Protein AF-X1E459-F1 (afdb_monomer_lite)

pLDDT: mean 80.97, std 13.07, range [33.59, 96.25]

Organism: NCBI:txid412755

Sequence (282 aa):
PKGSNIKFREREKVIDEITQEKLWNLSEKEYTEYFAAQESIEKLEERITLLKSQFIEPVVEKVRQQVENEFDEKYSEDYLDQTACYRCLVPIPPPDDKLIAACTLKGIPRNRNHCVLKAELNFEKKYGRMPDLDNDEDIYKLMELAQEELELLQERVFKENVSDEQFSTLSEEEIQKWRINIRDTFGPNYVFEDMENILGNKIAAVQTVSSIIASIQSQEALKLIFRAKGRDIGPPMDPPYVNYSGIYGIFEQVPVFKREDCIDCGDIEGEENVSIVVPFNS

Structure (mmCIF, N/CA/C/O backbone):
data_AF-X1E459-F1
#
_entry.id   AF-X1E459-F1
#
loop_
_atom_site.group_PDB
_atom_site.id
_atom_site.type_symbol
_atom_site.label_atom_id
_atom_site.label_alt_id
_atom_site.label_comp_id
_atom_site.label_asym_id
_atom_site.label_entity_id
_atom_site.label_seq_id
_atom_site.pdbx_PDB_ins_code
_atom_site.Cartn_x
_atom_site.Cartn_y
_atom_site.Cartn_z
_atom_site.occupancy
_atom_site.B_iso_or_equiv
_atom_site.auth_seq_id
_atom_site.auth_comp_id
_atom_site.auth_asym_id
_atom_site.auth_atom_id
_atom_site.pdbx_PDB_model_num
ATOM 1 N N . PRO A 1 1 ? -2.012 42.184 46.890 1.00 48.09 1 PRO A N 1
ATOM 2 C CA . PRO A 1 1 ? -1.447 43.132 47.889 1.00 48.09 1 PRO A CA 1
ATOM 3 C C . PRO A 1 1 ? -2.572 43.903 48.596 1.00 48.09 1 PRO A C 1
ATOM 5 O O . PRO A 1 1 ? -3.503 44.330 47.919 1.00 48.09 1 PRO A O 1
ATOM 8 N N . LYS A 1 2 ? -2.538 44.072 49.928 1.00 42.34 2 LYS A N 1
ATOM 9 C CA . LYS A 1 2 ? -3.518 44.941 50.613 1.00 42.34 2 LYS A CA 1
ATOM 10 C C . LYS A 1 2 ? -3.384 46.363 50.046 1.00 42.34 2 LYS A C 1
ATOM 12 O O . LYS A 1 2 ? -2.303 46.933 50.113 1.00 42.34 2 LYS A O 1
ATOM 17 N N . GLY A 1 3 ? -4.454 46.880 49.437 1.00 59.50 3 GLY A N 1
ATOM 18 C CA . GLY A 1 3 ? -4.478 48.187 48.761 1.00 59.50 3 GLY A CA 1
ATOM 19 C C . GLY A 1 3 ? -4.449 48.150 47.225 1.00 59.50 3 GLY A C 1
ATOM 20 O O . GLY A 1 3 ? -4.577 49.195 46.600 1.00 59.50 3 GLY A O 1
ATOM 21 N N . SER A 1 4 ? -4.330 46.980 46.587 1.00 56.94 4 SER A N 1
ATOM 22 C CA . SER A 1 4 ? -4.500 46.867 45.131 1.00 56.94 4 SER A CA 1
ATOM 23 C C . SER A 1 4 ? -5.971 46.591 44.792 1.00 56.94 4 SER A C 1
ATOM 25 O O . SER A 1 4 ? -6.490 45.568 45.232 1.00 56.94 4 SER A O 1
ATOM 27 N N . ASN A 1 5 ? -6.622 47.429 43.977 1.00 59.38 5 ASN A N 1
ATOM 28 C CA . ASN A 1 5 ? -7.992 47.247 43.441 1.00 59.38 5 ASN A CA 1
ATOM 29 C C . ASN A 1 5 ? -8.137 46.044 42.470 1.00 59.38 5 ASN A C 1
ATOM 31 O O . ASN A 1 5 ? -8.938 46.059 41.537 1.00 59.38 5 ASN A O 1
ATOM 35 N N . ILE A 1 6 ? -7.344 44.990 42.659 1.00 61.16 6 ILE A N 1
ATOM 36 C CA . ILE A 1 6 ? -7.334 43.785 41.833 1.00 61.16 6 ILE A CA 1
ATOM 37 C C . ILE A 1 6 ? -8.402 42.837 42.386 1.00 61.16 6 ILE A C 1
ATOM 39 O O . ILE A 1 6 ? -8.267 42.314 43.493 1.00 61.16 6 ILE A O 1
ATOM 43 N N . LYS A 1 7 ? -9.481 42.628 41.622 1.00 62.81 7 LYS A N 1
ATOM 44 C CA . LYS A 1 7 ? -10.518 41.638 41.944 1.00 62.81 7 LYS A CA 1
ATOM 45 C C . LYS A 1 7 ? -9.952 40.231 41.731 1.00 62.81 7 LYS A C 1
ATOM 47 O O . LYS A 1 7 ? -9.428 39.931 40.661 1.00 62.81 7 LYS A O 1
ATOM 52 N N . PHE A 1 8 ? -10.055 39.382 42.750 1.00 68.56 8 PHE A N 1
ATOM 53 C CA . PHE A 1 8 ? -9.635 37.983 42.687 1.00 68.56 8 PHE A CA 1
ATOM 54 C C . PHE A 1 8 ? -10.542 37.229 41.697 1.00 68.56 8 PHE A C 1
ATOM 56 O O . PHE A 1 8 ? -11.733 37.070 41.958 1.00 68.56 8 PHE A O 1
ATOM 63 N N . ARG A 1 9 ? -10.000 36.852 40.527 1.00 67.62 9 ARG A N 1
ATOM 64 C CA . ARG A 1 9 ? -10.770 36.306 39.390 1.00 67.62 9 ARG A CA 1
ATOM 65 C C . ARG A 1 9 ? -11.404 34.937 39.667 1.00 67.62 9 ARG A C 1
ATOM 67 O O . ARG A 1 9 ? -12.435 34.649 39.082 1.00 67.62 9 ARG A O 1
ATOM 74 N N . GLU A 1 10 ? -10.844 34.146 40.581 1.00 74.56 10 GLU A N 1
ATOM 75 C CA . GLU A 1 10 ? -11.306 32.781 40.903 1.00 74.56 10 GLU A CA 1
ATOM 76 C C . GLU A 1 10 ? -11.929 32.686 42.303 1.00 74.56 10 GLU A C 1
ATOM 78 O O . GLU A 1 10 ? -11.789 31.695 43.016 1.00 74.56 10 GLU A O 1
ATOM 83 N N . ARG A 1 11 ? -12.594 33.759 42.743 1.00 81.75 11 ARG A N 1
ATOM 84 C CA . ARG A 1 11 ? -13.123 33.862 44.111 1.00 81.75 11 ARG A CA 1
ATOM 85 C C . ARG A 1 11 ? -14.125 32.767 44.435 1.00 81.75 11 ARG A C 1
ATOM 87 O O . ARG A 1 11 ? -14.094 32.261 45.546 1.00 81.75 11 ARG A O 1
ATOM 94 N N . GLU A 1 12 ? -14.999 32.438 43.494 1.00 80.62 12 GLU A N 1
ATOM 95 C CA . GLU A 1 12 ? -16.022 31.407 43.685 1.00 80.62 12 GLU A CA 1
ATOM 96 C C . GLU A 1 12 ? -15.385 30.032 43.864 1.00 80.62 12 GLU A C 1
ATOM 98 O O . GLU A 1 12 ? -15.634 29.390 44.872 1.00 80.62 12 GLU A O 1
ATOM 103 N N . LYS A 1 13 ? -14.435 29.666 42.999 1.00 80.81 13 LYS A N 1
ATOM 104 C CA . LYS A 1 13 ? -13.711 28.396 43.096 1.00 80.81 13 LYS A CA 1
ATOM 105 C C . LYS A 1 13 ? -13.003 28.214 44.445 1.00 80.81 13 LYS A C 1
ATOM 107 O O . LYS A 1 13 ? -13.141 27.177 45.080 1.00 80.81 13 LYS A O 1
ATOM 112 N N . VAL A 1 14 ? -12.297 29.242 44.918 1.00 83.31 14 VAL A N 1
ATOM 113 C CA . VAL A 1 14 ? -11.622 29.191 46.229 1.00 83.31 14 VAL A CA 1
ATOM 114 C C . VAL A 1 14 ? -12.628 29.173 47.386 1.00 83.31 14 VAL A C 1
ATOM 116 O O . VAL A 1 14 ? -12.372 28.555 48.415 1.00 83.31 14 VAL A O 1
ATOM 119 N N . ILE A 1 15 ? -13.782 29.833 47.245 1.00 84.75 15 ILE A N 1
ATOM 120 C CA . ILE A 1 15 ? -14.863 29.738 48.235 1.00 84.75 15 ILE A CA 1
ATOM 121 C C . ILE A 1 15 ? -15.426 28.321 48.282 1.00 84.75 15 ILE A C 1
ATOM 123 O O . ILE A 1 15 ? -15.636 27.819 49.383 1.00 84.75 15 ILE A O 1
ATOM 127 N N . ASP A 1 16 ? -15.639 27.676 47.140 1.00 85.12 16 ASP A N 1
ATOM 128 C CA . ASP A 1 16 ? -16.138 26.304 47.076 1.00 85.12 16 ASP A CA 1
ATOM 129 C C . ASP A 1 16 ? -15.141 25.333 47.714 1.00 85.12 16 ASP A C 1
ATOM 131 O O . ASP A 1 16 ? -15.534 24.517 48.543 1.00 85.12 16 ASP A O 1
ATOM 135 N N . GLU A 1 17 ? -13.843 25.482 47.430 1.00 84.88 17 GLU A N 1
ATOM 136 C CA . GLU A 1 17 ? -12.771 24.688 48.049 1.00 84.88 17 GLU A CA 1
ATOM 137 C C . GLU A 1 17 ? -12.748 24.844 49.581 1.00 84.88 17 GLU A C 1
ATOM 139 O O . GLU A 1 17 ? -12.763 23.851 50.310 1.00 84.88 17 GLU A O 1
ATOM 144 N N . ILE A 1 18 ? -12.804 26.082 50.087 1.00 86.94 18 ILE A N 1
ATOM 145 C CA . ILE A 1 18 ? -12.862 26.358 51.534 1.00 86.94 18 ILE A CA 1
ATOM 146 C C . ILE A 1 18 ? -14.172 25.838 52.145 1.00 86.94 18 ILE A C 1
ATOM 148 O O . ILE A 1 18 ? -14.203 25.408 53.298 1.00 86.94 18 ILE A O 1
ATOM 152 N N . THR A 1 19 ? -15.276 25.897 51.400 1.00 83.50 19 THR A N 1
ATOM 153 C CA . THR A 1 19 ? -16.582 25.407 51.856 1.00 83.50 19 THR A CA 1
ATOM 154 C C . THR A 1 19 ? -16.551 23.893 51.997 1.00 83.50 19 THR A C 1
ATOM 156 O O . THR A 1 19 ? -16.965 23.389 53.036 1.00 83.50 19 THR A O 1
ATOM 159 N N . GLN A 1 20 ? -15.985 23.177 51.022 1.00 82.94 20 GLN A N 1
ATOM 160 C CA . GLN A 1 20 ? -15.753 21.737 51.114 1.00 82.94 20 GLN A CA 1
ATOM 161 C C . GLN A 1 20 ? -14.897 21.403 52.339 1.00 82.94 20 GLN A C 1
ATOM 163 O O . GLN A 1 20 ? -15.326 20.615 53.176 1.00 82.94 20 GLN A O 1
ATOM 168 N N . GLU A 1 21 ? -13.749 22.060 52.525 1.00 84.69 21 GLU A N 1
ATOM 169 C CA . GLU A 1 21 ? -12.879 21.843 53.693 1.00 84.69 21 GLU A CA 1
ATOM 170 C C . GLU A 1 21 ? -13.612 22.064 55.030 1.00 84.69 21 GLU A C 1
ATOM 172 O O . GLU A 1 21 ? -13.413 21.328 55.998 1.00 84.69 21 GLU A O 1
ATOM 177 N N . LYS A 1 22 ? -14.507 23.055 55.096 1.00 84.38 22 LYS A N 1
ATOM 178 C CA . LYS A 1 22 ? -15.343 23.283 56.280 1.00 84.38 22 LYS A CA 1
ATOM 179 C C . LYS A 1 22 ? -16.410 22.212 56.476 1.00 84.38 22 LYS A C 1
ATOM 181 O O . LYS A 1 22 ? -16.629 21.829 57.620 1.00 84.38 22 LYS A O 1
ATOM 186 N N . LEU A 1 23 ? -17.042 21.729 55.403 1.00 82.94 23 LEU A N 1
ATOM 187 C CA . LEU A 1 23 ? -18.020 20.635 55.457 1.00 82.94 23 LEU A CA 1
ATOM 188 C C . LEU A 1 23 ? -17.390 19.351 56.021 1.00 82.94 23 LEU A C 1
ATOM 190 O O . LEU A 1 23 ? -18.013 18.684 56.840 1.00 82.94 23 LEU A O 1
ATOM 194 N N . TRP A 1 24 ? -16.133 19.058 55.668 1.00 78.31 24 TRP A N 1
ATOM 195 C CA . TRP A 1 24 ? -15.371 17.921 56.210 1.00 78.31 24 TRP A CA 1
ATOM 196 C C . TRP A 1 24 ? -15.100 18.010 57.718 1.00 78.31 24 TRP A C 1
ATOM 198 O O . TRP A 1 24 ? -14.965 16.984 58.378 1.00 78.31 24 TRP A O 1
ATOM 208 N N . ASN A 1 25 ? -15.015 19.224 58.266 1.00 82.12 25 ASN A N 1
ATOM 209 C CA . ASN A 1 25 ? -14.741 19.468 59.684 1.00 82.12 25 ASN A CA 1
ATOM 210 C C . ASN A 1 25 ? -16.015 19.709 60.514 1.00 82.12 25 ASN A C 1
ATOM 212 O O . ASN A 1 25 ? -15.922 20.108 61.678 1.00 82.12 25 ASN A O 1
ATOM 216 N N . LEU A 1 26 ? -17.203 19.516 59.929 1.00 83.50 26 LEU A N 1
ATOM 217 C CA . LEU A 1 26 ? -18.464 19.686 60.643 1.00 83.50 26 LEU A CA 1
ATOM 218 C C . LEU A 1 26 ? -18.621 18.645 61.749 1.00 83.50 26 LEU A C 1
ATOM 220 O O . LEU A 1 26 ? -18.331 17.464 61.572 1.00 83.50 26 LEU A O 1
ATOM 224 N N . SER A 1 27 ? -19.135 19.092 62.893 1.00 78.19 27 SER A N 1
ATOM 225 C CA . SER A 1 27 ? -19.483 18.190 63.980 1.00 78.19 27 SER A CA 1
ATOM 226 C C . SER A 1 27 ? -20.916 17.678 63.820 1.00 78.19 27 SER A C 1
ATOM 228 O O . SER A 1 27 ? -21.858 18.439 63.588 1.00 78.19 27 SER A O 1
ATOM 230 N N . GLU A 1 28 ? -21.094 16.374 64.009 1.00 72.44 28 GLU A N 1
ATOM 231 C CA . GLU A 1 28 ? -22.392 15.693 63.907 1.00 72.44 28 GLU A CA 1
ATOM 232 C C . GLU A 1 28 ? -23.423 16.219 64.923 1.00 72.44 28 GLU A C 1
ATOM 234 O O . GLU A 1 28 ? -24.630 16.183 64.695 1.00 72.44 28 GLU A O 1
ATOM 239 N N . LYS A 1 29 ? -22.940 16.783 66.039 1.00 74.56 29 LYS A N 1
ATOM 240 C CA . LYS A 1 29 ? -23.768 17.371 67.101 1.00 74.56 29 LYS A CA 1
ATOM 241 C C . LYS A 1 29 ? -24.362 18.730 66.735 1.00 74.56 29 LYS A C 1
ATOM 243 O O . LYS A 1 29 ? -25.395 19.089 67.290 1.00 74.56 29 LYS A O 1
ATOM 248 N N . GLU A 1 30 ? -23.708 19.492 65.861 1.00 78.00 30 GLU A N 1
ATOM 249 C CA . GLU A 1 30 ? -24.144 20.844 65.484 1.00 78.00 30 GLU A CA 1
ATOM 250 C C . GLU A 1 30 ? -25.051 20.844 64.247 1.00 78.00 30 GLU A C 1
ATOM 252 O O . GLU A 1 30 ? -25.909 21.715 64.132 1.00 78.00 30 GLU A O 1
ATOM 257 N N . TYR A 1 31 ? -24.903 19.861 63.353 1.00 83.94 31 TYR A N 1
ATOM 258 C CA . TYR A 1 31 ? -25.633 19.788 62.080 1.00 83.94 31 TYR A CA 1
ATOM 259 C C . TYR A 1 31 ? -26.334 18.437 61.893 1.00 83.94 31 TYR A C 1
ATOM 261 O O . TYR A 1 31 ? -26.151 17.747 60.892 1.00 83.94 31 TYR A O 1
ATOM 269 N N . THR A 1 32 ? -27.162 18.058 62.863 1.00 83.12 32 THR A N 1
ATOM 270 C CA . THR A 1 32 ? -27.854 16.758 62.900 1.00 83.12 32 THR A CA 1
ATOM 271 C C . THR A 1 32 ? -28.713 16.483 61.662 1.00 83.12 32 THR A C 1
ATOM 273 O O . THR A 1 32 ? -28.689 15.374 61.138 1.00 83.12 32 THR A O 1
ATOM 276 N N . GLU A 1 33 ? -29.441 17.481 61.151 1.00 86.75 33 GLU A N 1
ATOM 277 C CA . GLU A 1 33 ? -30.287 17.334 59.954 1.00 86.75 33 GLU A CA 1
ATOM 278 C C . GLU A 1 33 ? -29.470 17.058 58.682 1.00 86.75 33 GLU A C 1
ATOM 280 O O . GLU A 1 33 ? -29.904 16.287 57.827 1.00 86.75 33 GLU A O 1
ATOM 285 N N . TYR A 1 34 ? -28.274 17.645 58.570 1.00 86.25 34 TYR A N 1
ATOM 286 C CA . TYR A 1 34 ? -27.377 17.440 57.431 1.00 86.25 34 TYR A CA 1
ATOM 287 C C . TYR A 1 34 ? -26.857 16.000 57.388 1.00 86.25 34 TYR A C 1
ATOM 289 O O . TYR A 1 34 ? -26.978 15.333 56.361 1.00 86.25 34 TYR A O 1
ATOM 297 N N . PHE A 1 35 ? -26.342 15.497 58.512 1.00 86.81 35 PHE A N 1
ATOM 298 C CA . PHE A 1 35 ? -25.836 14.125 58.592 1.00 86.81 35 PHE A CA 1
ATOM 299 C C . PHE A 1 35 ? -26.963 13.087 58.484 1.00 86.81 35 PHE A C 1
ATOM 301 O O . PHE A 1 35 ? -26.796 12.086 57.795 1.00 86.81 35 PHE A O 1
ATOM 308 N N . ALA A 1 36 ? -28.150 13.358 59.042 1.00 87.50 36 ALA A N 1
ATOM 309 C CA . ALA A 1 36 ? -29.323 12.501 58.850 1.00 87.50 36 ALA A CA 1
ATOM 310 C C . ALA A 1 36 ? -29.773 12.434 57.376 1.00 87.50 36 ALA A C 1
ATOM 312 O O . ALA A 1 36 ? -30.192 11.376 56.895 1.00 87.50 36 ALA A O 1
ATOM 313 N N . ALA A 1 37 ? -29.675 13.547 56.640 1.00 88.88 37 ALA A N 1
ATOM 314 C CA . ALA A 1 37 ? -29.940 13.571 55.205 1.00 88.88 37 ALA A CA 1
ATOM 315 C C . ALA A 1 37 ? -28.873 12.795 54.413 1.00 88.88 37 ALA A C 1
ATOM 317 O O . ALA A 1 37 ? -29.239 12.030 53.524 1.00 88.88 37 ALA A O 1
ATOM 318 N N . GLN A 1 38 ? -27.586 12.927 54.756 1.00 87.56 38 GLN A N 1
ATOM 319 C CA . GLN A 1 38 ? -26.512 12.136 54.140 1.00 87.56 38 GLN A CA 1
ATOM 320 C C . GLN A 1 38 ? -26.695 10.632 54.374 1.00 87.56 38 GLN A C 1
ATOM 322 O O . GLN A 1 38 ? -26.660 9.870 53.414 1.00 87.56 38 GLN A O 1
ATOM 327 N N . GLU A 1 39 ? -26.985 10.206 55.605 1.00 88.88 39 GLU A N 1
ATOM 328 C CA . GLU A 1 39 ? -27.245 8.794 55.925 1.00 88.88 39 GLU A CA 1
ATOM 329 C C . GLU A 1 39 ? -28.482 8.264 55.173 1.00 88.88 39 GLU A C 1
ATOM 331 O O . GLU A 1 39 ? -28.530 7.119 54.723 1.00 88.88 39 GLU A O 1
ATOM 336 N N . SER A 1 40 ? -29.505 9.108 55.000 1.00 91.06 40 SER A N 1
ATOM 337 C CA . SER A 1 40 ? -30.690 8.759 54.208 1.00 91.06 40 SER A CA 1
ATOM 338 C C . SER A 1 40 ? -30.362 8.602 52.720 1.00 91.06 40 SER A C 1
ATOM 340 O O . SER A 1 40 ? -30.903 7.704 52.074 1.00 91.06 40 SER A O 1
ATOM 342 N N . ILE A 1 41 ? -29.481 9.448 52.176 1.00 92.00 41 ILE A N 1
ATOM 343 C CA . ILE A 1 41 ? -28.986 9.338 50.797 1.00 92.00 41 ILE A CA 1
ATOM 344 C C . ILE A 1 41 ? -28.182 8.049 50.630 1.00 92.00 41 ILE A C 1
ATOM 346 O O . ILE A 1 41 ? -28.469 7.290 49.711 1.00 92.00 41 ILE A O 1
ATOM 350 N N . GLU A 1 42 ? -27.263 7.750 51.545 1.00 91.88 42 GLU A N 1
ATOM 351 C CA . GLU A 1 42 ? -26.444 6.534 51.506 1.00 91.88 42 GLU A CA 1
ATOM 352 C C . GLU A 1 42 ? -27.321 5.270 51.502 1.00 91.88 42 GLU A C 1
ATOM 354 O O . GLU A 1 42 ? -27.188 4.413 50.628 1.00 91.88 42 GLU A O 1
ATOM 359 N N . LYS A 1 43 ? -28.336 5.202 52.376 1.00 93.94 43 LYS A N 1
ATOM 360 C CA . LYS A 1 43 ? -29.321 4.100 52.383 1.00 93.94 43 LYS A CA 1
ATOM 361 C C . LYS A 1 43 ? -30.102 3.984 51.071 1.00 93.94 43 LYS A C 1
ATOM 363 O O . LYS A 1 43 ? -30.445 2.877 50.644 1.00 93.94 43 LYS A O 1
ATOM 368 N N . LEU A 1 44 ? -30.430 5.107 50.429 1.00 94.44 44 LEU A N 1
ATOM 369 C CA . LEU A 1 44 ? -31.091 5.104 49.122 1.00 94.44 44 LEU A CA 1
ATOM 370 C C . LEU A 1 44 ? -30.145 4.621 48.019 1.00 94.44 44 LEU A C 1
ATOM 372 O O . LEU A 1 44 ? -30.574 3.843 47.168 1.00 94.44 44 LEU A O 1
ATOM 376 N N . GLU A 1 45 ? -28.876 5.018 48.038 1.00 93.00 45 GLU A N 1
ATOM 377 C CA . GLU A 1 45 ? -27.853 4.559 47.093 1.00 93.00 45 GLU A CA 1
ATOM 378 C C . GLU A 1 45 ? -27.576 3.057 47.234 1.00 93.00 45 GLU A C 1
ATOM 380 O O . GLU A 1 45 ? -27.544 2.337 46.229 1.00 93.00 45 GLU A O 1
ATOM 385 N N . GLU A 1 46 ? -27.487 2.545 48.464 1.00 93.50 46 GLU A N 1
ATOM 386 C CA . GLU A 1 46 ? -27.420 1.107 48.741 1.00 93.50 46 GLU A CA 1
ATOM 387 C C . GLU A 1 46 ? -28.644 0.383 48.176 1.00 93.50 46 GLU A C 1
ATOM 389 O O . GLU A 1 46 ? -28.526 -0.648 47.504 1.00 93.50 46 GLU A O 1
ATOM 394 N N . ARG A 1 47 ? -29.842 0.945 48.384 1.00 93.88 47 ARG A N 1
ATOM 395 C CA . ARG A 1 47 ? -31.078 0.363 47.859 1.00 93.88 47 ARG A CA 1
ATOM 396 C C . ARG A 1 47 ? -31.113 0.374 46.333 1.00 93.88 47 ARG A C 1
ATOM 398 O O . ARG A 1 47 ? -31.534 -0.620 45.745 1.00 93.88 47 ARG A O 1
ATOM 405 N N . ILE A 1 48 ? -30.670 1.453 45.691 1.00 92.62 48 ILE A N 1
ATOM 406 C CA . ILE A 1 48 ? -30.549 1.552 44.230 1.00 92.62 48 ILE A CA 1
ATOM 407 C C . ILE A 1 48 ? -29.579 0.489 43.714 1.00 92.62 48 ILE A C 1
ATOM 409 O O . ILE A 1 48 ? -29.885 -0.191 42.736 1.00 92.62 48 ILE A O 1
ATOM 413 N N . THR A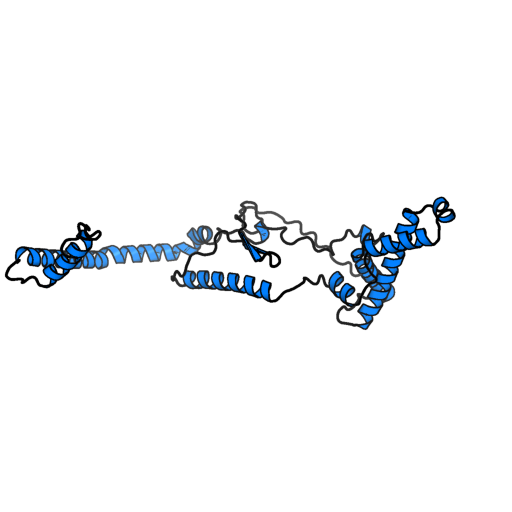 1 49 ? -28.442 0.314 44.382 1.00 92.50 49 THR A N 1
ATOM 414 C CA . THR A 1 49 ? -27.429 -0.684 44.017 1.00 92.50 49 THR A CA 1
ATOM 415 C C . THR A 1 49 ? -27.990 -2.100 44.128 1.00 92.50 49 THR A C 1
ATOM 417 O O . THR A 1 49 ? -27.838 -2.903 43.209 1.00 92.50 49 THR A O 1
ATOM 420 N N . LEU A 1 50 ? -28.732 -2.388 45.199 1.00 94.94 50 LEU A N 1
ATOM 421 C CA . LEU A 1 50 ? -29.399 -3.674 45.387 1.00 94.94 50 LEU A CA 1
ATOM 422 C C . LEU A 1 50 ? -30.490 -3.926 44.334 1.00 94.94 50 LEU A C 1
ATOM 424 O O . LEU A 1 50 ? -30.623 -5.038 43.833 1.00 94.94 50 LEU A O 1
ATOM 428 N N . LEU A 1 51 ? -31.267 -2.903 43.966 1.00 93.12 51 LEU A N 1
ATOM 429 C CA . LEU A 1 51 ? -32.271 -3.021 42.906 1.00 93.12 51 LEU A CA 1
ATOM 430 C C . LEU A 1 51 ? -31.624 -3.260 41.535 1.00 93.12 51 LEU A C 1
ATOM 432 O O . LEU A 1 51 ? -32.126 -4.074 40.758 1.00 93.12 51 LEU A O 1
ATOM 436 N N . LYS A 1 52 ? -30.505 -2.586 41.244 1.00 92.06 52 LYS A N 1
ATOM 437 C CA . LYS A 1 52 ? -29.733 -2.801 40.015 1.00 92.06 52 LYS A CA 1
ATOM 438 C C . LYS A 1 52 ? -29.239 -4.242 39.921 1.00 92.06 52 LYS A C 1
ATOM 440 O O . LYS A 1 52 ? -29.532 -4.893 38.922 1.00 92.06 52 LYS A O 1
ATOM 445 N N . SER A 1 53 ? -28.595 -4.761 40.963 1.00 92.25 53 SER A N 1
ATOM 446 C CA . SER A 1 53 ? -28.043 -6.121 40.945 1.00 92.25 53 SER A CA 1
ATOM 447 C C . SER A 1 53 ? -29.106 -7.221 40.973 1.00 92.25 53 SER A C 1
ATOM 449 O O . SER A 1 53 ? -28.930 -8.266 40.353 1.00 92.25 53 SER A O 1
ATOM 451 N N . GLN A 1 54 ? -30.242 -7.003 41.644 1.00 93.00 54 GLN A N 1
ATOM 452 C CA . GLN A 1 54 ? -31.309 -8.008 41.717 1.00 93.00 54 GLN A CA 1
ATOM 453 C C . GLN A 1 54 ? -32.209 -8.045 40.483 1.00 93.00 54 GLN A C 1
ATOM 455 O O . GLN A 1 54 ? -32.686 -9.120 40.118 1.00 93.00 54 GLN A O 1
ATOM 460 N N . PHE A 1 55 ? -32.489 -6.895 39.868 1.00 92.94 55 PHE A N 1
ATOM 461 C CA . PHE A 1 55 ? -33.532 -6.802 38.842 1.00 92.94 55 PHE A CA 1
ATOM 462 C C . PHE A 1 55 ? -33.024 -6.337 37.482 1.00 92.94 55 PHE A C 1
ATOM 464 O O . PHE A 1 55 ? -33.569 -6.773 36.472 1.00 92.94 55 PHE A O 1
ATOM 471 N N . ILE A 1 56 ? -32.008 -5.472 37.427 1.00 89.94 56 ILE A N 1
ATOM 472 C CA . ILE A 1 56 ? -31.541 -4.883 36.164 1.00 89.94 56 ILE A CA 1
ATOM 473 C C . ILE A 1 56 ? -30.421 -5.728 35.564 1.00 89.94 56 ILE A C 1
ATOM 475 O O . ILE A 1 56 ? -30.568 -6.215 34.448 1.00 89.94 56 ILE A O 1
ATOM 479 N N . GLU A 1 57 ? -29.337 -5.955 36.304 1.00 92.44 57 GLU A N 1
ATOM 480 C CA . GLU A 1 57 ? -28.175 -6.724 35.838 1.00 92.44 57 GLU A CA 1
ATOM 481 C C . GLU A 1 57 ? -28.548 -8.124 35.320 1.00 92.44 57 GLU A C 1
ATOM 483 O O . GLU A 1 57 ? -28.090 -8.476 34.235 1.00 92.44 57 GLU A O 1
ATOM 488 N N . PRO A 1 58 ? -29.449 -8.899 35.963 1.00 94.50 58 PRO A N 1
ATOM 489 C CA . PRO A 1 58 ? -29.832 -10.211 35.443 1.00 94.50 58 PRO A CA 1
ATOM 490 C C . PRO A 1 58 ? -30.618 -10.134 34.132 1.00 94.50 58 PRO A C 1
ATOM 492 O O . PRO A 1 58 ? -30.565 -11.060 33.325 1.00 94.50 58 PRO A O 1
ATOM 495 N N . VAL A 1 59 ? -31.377 -9.056 33.917 1.00 92.75 59 VAL A N 1
ATOM 496 C CA . VAL A 1 59 ? -32.094 -8.830 32.656 1.00 92.75 59 VAL A CA 1
ATOM 497 C C . VAL A 1 59 ? -31.112 -8.409 31.571 1.00 92.75 59 VAL A C 1
ATOM 499 O O . VAL A 1 59 ? -31.166 -8.961 30.477 1.00 92.75 59 VAL A O 1
ATOM 502 N N . VAL A 1 60 ? -30.186 -7.498 31.883 1.00 89.50 60 VAL A N 1
ATOM 503 C CA . VAL A 1 60 ? -29.116 -7.081 30.965 1.00 89.50 60 VAL A CA 1
ATOM 504 C C . VAL A 1 60 ? -28.285 -8.285 30.532 1.00 89.50 60 VAL A C 1
ATOM 506 O O . VAL A 1 60 ? -28.065 -8.459 29.340 1.00 89.50 60 VAL A O 1
ATOM 509 N N . GLU A 1 61 ? -27.897 -9.156 31.463 1.00 92.19 61 GLU A N 1
ATOM 510 C CA . GLU A 1 61 ? -27.105 -10.349 31.159 1.00 92.19 61 GLU A CA 1
ATOM 511 C C . GLU A 1 61 ? -27.886 -11.365 30.311 1.00 92.19 61 GLU A C 1
ATOM 513 O O . GLU A 1 61 ? -27.346 -11.935 29.367 1.00 92.19 61 GLU A O 1
ATOM 518 N N . LYS A 1 62 ? -29.189 -11.551 30.572 1.00 92.50 62 LYS A N 1
ATOM 519 C CA . LYS A 1 62 ? -30.045 -12.392 29.718 1.00 92.50 62 LYS A CA 1
ATOM 520 C C . LYS A 1 62 ? -30.169 -11.845 28.300 1.00 92.50 62 LYS A C 1
ATOM 522 O O . LYS A 1 62 ? -30.078 -12.614 27.349 1.00 92.50 62 LYS A O 1
ATOM 527 N N . VAL A 1 63 ? -30.389 -10.539 28.156 1.00 92.12 63 VAL A N 1
ATOM 528 C CA . VAL A 1 63 ? -30.458 -9.884 26.841 1.00 92.12 63 VAL A CA 1
ATOM 529 C C . VAL A 1 63 ? -29.107 -9.982 26.139 1.00 92.12 63 VAL A C 1
ATOM 531 O O . VAL A 1 63 ? -29.060 -10.298 24.957 1.00 92.12 63 VAL A O 1
ATOM 534 N N . ARG A 1 64 ? -28.004 -9.791 26.865 1.00 88.06 64 ARG A N 1
ATOM 535 C CA . ARG A 1 64 ? -26.652 -9.958 26.333 1.00 88.06 64 ARG A CA 1
ATOM 536 C C . ARG A 1 64 ? -26.437 -11.362 25.776 1.00 88.06 64 ARG A C 1
ATOM 538 O O . ARG A 1 64 ? -26.019 -11.473 24.636 1.00 88.06 64 ARG A O 1
ATOM 545 N N . GLN A 1 65 ? -26.785 -12.409 26.524 1.00 90.62 65 GLN A N 1
ATOM 546 C CA . GLN A 1 65 ? -26.674 -13.793 26.048 1.00 90.62 65 GLN A CA 1
ATOM 547 C C . GLN A 1 65 ? -27.545 -14.058 24.813 1.00 90.62 65 GLN A C 1
ATOM 549 O O . GLN A 1 65 ? -27.135 -14.788 23.917 1.00 90.62 65 GLN A O 1
ATOM 554 N N . GLN A 1 66 ? -28.742 -13.466 24.737 1.00 90.75 66 GLN A N 1
ATOM 555 C CA . GLN A 1 66 ? -29.584 -13.553 23.538 1.00 90.75 66 GLN A CA 1
ATOM 556 C C . GLN A 1 66 ? -28.909 -12.903 22.329 1.00 90.75 66 GLN A C 1
ATOM 558 O O . GLN A 1 66 ? -28.864 -13.510 21.266 1.00 90.75 66 GLN A O 1
ATOM 563 N N . VAL A 1 67 ? -28.354 -11.702 22.504 1.00 88.38 67 VAL A N 1
ATOM 564 C CA . VAL A 1 67 ? -27.625 -11.007 21.440 1.00 88.38 67 VAL A CA 1
ATOM 565 C C . VAL A 1 67 ? -26.375 -11.786 21.044 1.00 88.38 67 VAL A C 1
ATOM 567 O O . VAL A 1 67 ? -26.170 -11.976 19.859 1.00 88.38 67 VAL A O 1
ATOM 570 N N . GLU A 1 68 ? -25.582 -12.290 21.992 1.00 86.12 68 GLU A N 1
ATOM 571 C CA . GLU A 1 68 ? -24.377 -13.087 21.712 1.00 86.12 68 GLU A CA 1
ATOM 572 C C . GLU A 1 68 ? -24.695 -14.347 20.891 1.00 86.12 68 GLU A C 1
ATOM 574 O O . GLU A 1 68 ? -23.952 -14.669 19.972 1.00 86.12 68 GLU A O 1
ATOM 579 N N . ASN A 1 69 ? -25.823 -15.016 21.157 1.00 87.44 69 ASN A N 1
ATOM 580 C CA . ASN A 1 69 ? -26.244 -16.193 20.390 1.00 87.44 69 ASN A CA 1
ATOM 581 C C . ASN A 1 69 ? -26.714 -15.861 18.965 1.00 87.44 69 ASN A C 1
ATOM 583 O O . ASN A 1 69 ? -26.644 -16.719 18.092 1.00 87.44 69 ASN A O 1
ATOM 587 N N . GLU A 1 70 ? -27.234 -14.653 18.738 1.00 91.19 70 GLU A N 1
ATOM 588 C CA . GLU A 1 70 ? -27.752 -14.219 17.435 1.00 91.19 70 GLU A CA 1
ATOM 589 C C . GLU A 1 70 ? -26.777 -13.295 16.684 1.00 91.19 70 GLU A C 1
ATOM 591 O O . GLU A 1 70 ? -27.056 -12.911 15.549 1.00 91.19 70 GLU A O 1
ATOM 596 N N . PHE A 1 71 ? -25.653 -12.912 17.301 1.00 83.00 71 PHE A N 1
ATOM 597 C CA . PHE A 1 71 ? -24.741 -11.888 16.786 1.00 83.00 71 PHE A CA 1
ATOM 598 C C . PHE A 1 71 ? -24.158 -12.285 15.435 1.00 83.00 71 PHE A C 1
ATOM 600 O O . PHE A 1 71 ? -24.294 -11.543 14.463 1.00 83.00 71 PHE A O 1
ATOM 607 N N . ASP A 1 72 ? -23.564 -13.476 15.377 1.00 78.19 72 ASP A N 1
ATOM 608 C CA . ASP A 1 72 ? -22.885 -13.963 14.180 1.00 78.19 72 ASP A CA 1
ATOM 609 C C . ASP A 1 72 ? -23.854 -14.136 13.002 1.00 78.19 72 ASP A C 1
ATOM 611 O O . ASP A 1 72 ? -23.490 -13.829 11.874 1.00 78.19 72 ASP A O 1
ATOM 615 N N . GLU A 1 73 ? -25.098 -14.550 13.256 1.00 80.94 73 GLU A N 1
ATOM 616 C CA . GLU A 1 73 ? -26.087 -14.811 12.202 1.00 80.94 73 GLU A CA 1
ATOM 617 C C . GLU A 1 73 ? -26.860 -13.569 11.742 1.00 80.94 73 GLU A C 1
ATOM 619 O O . GLU A 1 73 ? -27.241 -13.498 10.578 1.00 80.94 73 GLU A O 1
ATOM 624 N N . LYS A 1 74 ? -27.158 -12.616 12.637 1.00 82.12 74 LYS A N 1
ATOM 625 C CA . LYS A 1 74 ? -28.046 -11.480 12.317 1.00 82.12 74 LYS A CA 1
ATOM 626 C C . LYS A 1 74 ? -27.357 -10.132 12.223 1.00 82.12 74 LYS A C 1
ATOM 628 O O . LYS A 1 74 ? -27.923 -9.235 11.612 1.00 82.12 74 LYS A O 1
ATOM 633 N N . TYR A 1 75 ? -26.223 -9.956 12.891 1.00 77.56 75 TYR A N 1
ATOM 634 C CA . TYR A 1 75 ? -25.627 -8.634 13.079 1.00 77.56 75 TYR A CA 1
ATOM 635 C C . TYR A 1 75 ? -24.199 -8.549 12.537 1.00 77.56 75 TYR A C 1
ATOM 637 O O . TYR A 1 75 ? -23.749 -7.456 12.217 1.00 77.56 75 TYR A O 1
ATOM 645 N N . SER A 1 76 ? -23.469 -9.662 12.429 1.00 73.81 76 SER A N 1
ATOM 646 C CA . SER A 1 76 ? -22.045 -9.640 12.074 1.00 73.81 76 SER A CA 1
ATOM 647 C C . SER A 1 76 ? -21.757 -8.968 10.728 1.00 73.81 76 SER A C 1
ATOM 649 O O . SER A 1 76 ? -20.832 -8.160 10.657 1.00 73.81 76 SER A O 1
ATOM 651 N N . GLU A 1 77 ? -22.564 -9.230 9.698 1.00 70.44 77 GLU A N 1
ATOM 652 C CA . GLU A 1 77 ? -22.396 -8.654 8.356 1.00 70.44 77 GLU A CA 1
ATOM 653 C C . GLU A 1 77 ? -22.485 -7.120 8.378 1.00 70.44 77 GLU A C 1
ATOM 655 O O . GLU A 1 77 ? -21.584 -6.448 7.872 1.00 70.44 77 GLU A O 1
ATOM 660 N N . ASP A 1 78 ? -23.474 -6.557 9.082 1.00 71.12 78 ASP A N 1
ATOM 661 C CA . ASP A 1 78 ? -23.680 -5.105 9.200 1.00 71.12 78 ASP A CA 1
ATOM 662 C C . ASP A 1 78 ? -22.488 -4.373 9.841 1.00 71.12 78 ASP A C 1
ATOM 664 O O . ASP A 1 78 ? -22.278 -3.178 9.605 1.00 71.12 78 ASP A O 1
ATOM 668 N N . TYR A 1 79 ? -21.709 -5.063 10.680 1.00 69.31 79 TYR A N 1
ATOM 669 C CA . TYR A 1 79 ? -20.575 -4.480 11.405 1.00 69.31 79 TYR A CA 1
ATOM 670 C C . TYR A 1 79 ? -19.210 -4.822 10.802 1.00 69.31 79 TYR A C 1
ATOM 672 O O . TYR A 1 79 ? -18.263 -4.056 10.99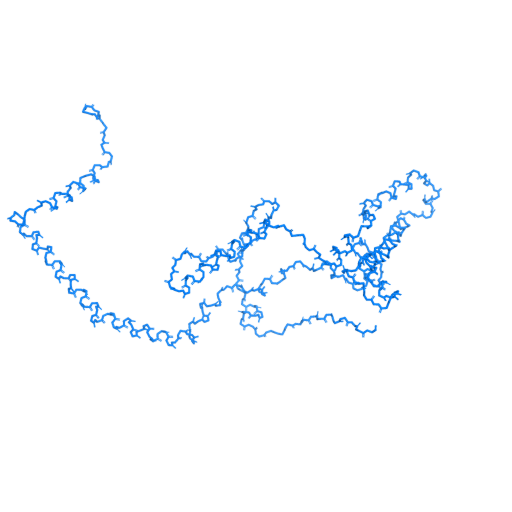7 1.00 69.31 79 TYR A O 1
ATOM 680 N N . LEU A 1 80 ? -19.082 -5.945 10.094 1.00 66.19 80 LEU A N 1
ATOM 681 C CA . LEU A 1 80 ? -17.824 -6.374 9.480 1.00 66.19 80 LEU A CA 1
ATOM 682 C C . LEU A 1 80 ? -17.640 -5.808 8.069 1.00 66.19 80 LEU A C 1
ATOM 684 O O . LEU A 1 80 ? -16.508 -5.515 7.687 1.00 66.19 80 LEU A O 1
ATOM 688 N N . ASP A 1 81 ? -18.723 -5.599 7.320 1.00 68.62 81 ASP A N 1
ATOM 689 C CA . ASP A 1 81 ? -18.665 -5.278 5.891 1.00 68.62 81 ASP A CA 1
ATOM 690 C C . ASP A 1 81 ? -18.950 -3.794 5.586 1.00 68.62 81 ASP A C 1
ATOM 692 O O . ASP A 1 81 ? -19.749 -3.428 4.717 1.00 68.62 81 ASP A O 1
ATOM 696 N N . GLN A 1 82 ? -18.298 -2.913 6.352 1.00 77.44 82 GLN A N 1
ATOM 697 C CA . GLN A 1 82 ? -18.466 -1.456 6.251 1.00 77.44 82 GLN A CA 1
ATOM 698 C C . GLN A 1 82 ? -17.381 -0.768 5.411 1.00 77.44 82 GLN A C 1
ATOM 700 O O . GLN A 1 82 ? -17.606 0.316 4.868 1.00 77.44 82 GLN A O 1
ATOM 705 N N . THR A 1 83 ? -16.184 -1.353 5.318 1.00 84.31 83 THR A N 1
ATOM 706 C CA . THR A 1 83 ? -15.026 -0.721 4.672 1.00 84.31 83 THR A CA 1
ATOM 707 C C . THR A 1 83 ? -14.819 -1.229 3.250 1.00 84.31 83 THR A C 1
ATOM 709 O O . THR A 1 83 ? -15.168 -2.351 2.896 1.00 84.31 83 THR A O 1
ATOM 712 N N . ALA A 1 84 ? -14.249 -0.377 2.397 1.00 86.06 84 ALA A N 1
ATOM 713 C CA . ALA A 1 84 ? -13.929 -0.759 1.030 1.00 86.06 84 ALA A CA 1
ATOM 714 C C . ALA A 1 84 ? -12.876 -1.873 1.002 1.00 86.06 84 ALA A C 1
ATOM 716 O O . ALA A 1 84 ? -11.816 -1.746 1.621 1.00 86.06 84 ALA A O 1
ATOM 717 N N . CYS A 1 85 ? -13.133 -2.933 0.237 1.00 85.06 85 CYS A N 1
ATOM 718 C CA . CYS A 1 85 ? -12.128 -3.956 -0.017 1.00 85.06 85 CYS A CA 1
ATOM 719 C C . CYS A 1 85 ? -11.108 -3.483 -1.068 1.00 85.06 85 CYS A C 1
ATOM 721 O O . CYS A 1 85 ? -11.265 -2.445 -1.718 1.00 85.06 85 CYS A O 1
ATOM 723 N N . TYR A 1 86 ? -10.070 -4.291 -1.291 1.00 83.12 86 TYR A N 1
ATOM 724 C CA . TYR A 1 86 ? -9.072 -4.027 -2.328 1.00 83.12 86 TYR A CA 1
ATOM 725 C C . TYR A 1 86 ? -9.698 -3.868 -3.728 1.00 83.12 86 TYR A C 1
ATOM 727 O O . TYR A 1 86 ? -9.305 -2.977 -4.480 1.00 83.12 86 TYR A O 1
ATOM 735 N N . ARG A 1 87 ? -10.717 -4.667 -4.075 1.00 82.19 87 ARG A N 1
ATOM 736 C CA . ARG A 1 87 ? -11.371 -4.634 -5.395 1.00 82.19 87 ARG A CA 1
ATOM 737 C C . ARG A 1 87 ? -12.194 -3.372 -5.640 1.00 82.19 87 ARG A C 1
ATOM 739 O O . ARG A 1 87 ? -12.257 -2.915 -6.780 1.00 82.19 87 ARG A O 1
ATOM 746 N N . CYS A 1 88 ? -12.728 -2.740 -4.590 1.00 83.69 88 CYS A N 1
ATOM 747 C CA . CYS A 1 88 ? -13.389 -1.435 -4.707 1.00 83.69 88 CYS A CA 1
ATOM 748 C C . CYS A 1 88 ? -12.468 -0.366 -5.316 1.00 83.69 88 CYS A C 1
ATOM 750 O O . CYS A 1 88 ? -12.953 0.577 -5.944 1.00 83.69 88 CYS A O 1
ATOM 752 N N . LEU A 1 89 ? -11.155 -0.529 -5.130 1.00 78.62 89 LEU A N 1
ATOM 753 C CA . LEU A 1 89 ? -10.113 0.414 -5.513 1.00 78.62 89 LEU A CA 1
ATOM 754 C C . LEU A 1 89 ? -9.423 0.087 -6.840 1.00 78.62 89 LEU A C 1
ATOM 756 O O . LEU A 1 89 ? -8.652 0.905 -7.327 1.00 78.62 89 LEU A O 1
ATOM 760 N N . VAL A 1 90 ? -9.660 -1.078 -7.445 1.00 74.06 90 VAL A N 1
ATOM 761 C CA . VAL A 1 90 ? -8.979 -1.445 -8.695 1.00 74.06 90 VAL A CA 1
ATOM 762 C C . VAL A 1 90 ? -9.524 -0.600 -9.861 1.00 74.06 90 VAL A C 1
ATOM 764 O O . VAL A 1 90 ? -10.746 -0.499 -10.004 1.00 74.06 90 VAL A O 1
ATOM 767 N N . PRO A 1 91 ? -8.655 -0.027 -10.726 1.00 61.22 91 PRO A N 1
ATOM 768 C CA . PRO A 1 91 ? -7.209 -0.265 -10.825 1.00 61.22 91 PRO A CA 1
ATOM 769 C C . PRO A 1 91 ? -6.341 0.723 -10.023 1.00 61.22 91 PRO A C 1
ATOM 771 O O . PRO A 1 91 ? -6.133 1.860 -10.436 1.00 61.22 91 PRO A O 1
ATOM 774 N N . ILE A 1 92 ? -5.762 0.254 -8.912 1.00 57.34 92 ILE A N 1
ATOM 775 C CA . ILE A 1 92 ? -4.634 0.887 -8.206 1.00 57.34 92 ILE A CA 1
ATOM 776 C C . ILE A 1 92 ? -3.658 -0.252 -7.862 1.00 57.34 92 ILE A C 1
ATOM 778 O O . ILE A 1 92 ? -3.742 -0.862 -6.795 1.00 57.34 92 ILE A O 1
ATOM 782 N N . PRO A 1 93 ? -2.865 -0.694 -8.847 1.00 56.41 93 PRO A N 1
ATOM 783 C CA . PRO A 1 93 ? -1.599 -0.043 -9.189 1.00 56.41 93 PRO A CA 1
ATOM 784 C C . PRO A 1 93 ? -1.579 0.461 -10.643 1.00 56.41 93 PRO A C 1
ATOM 786 O O . P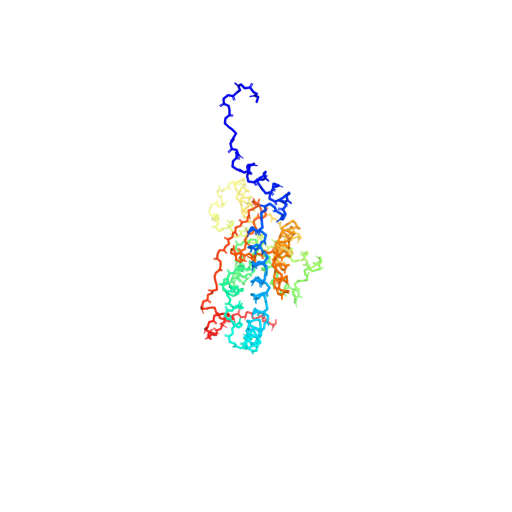RO A 1 93 ? -2.447 0.077 -11.432 1.00 56.41 93 PRO A O 1
ATOM 789 N N . PRO A 1 94 ? -0.604 1.315 -11.024 1.00 56.91 94 PRO A N 1
ATOM 790 C CA . PRO A 1 94 ? -0.382 1.616 -12.434 1.00 56.91 94 PRO A CA 1
ATOM 791 C C . PRO A 1 94 ? -0.195 0.308 -13.220 1.00 56.91 94 PRO A C 1
ATOM 793 O O . PRO A 1 94 ? 0.324 -0.666 -12.664 1.00 56.91 94 PRO A O 1
ATOM 796 N N . PRO A 1 95 ? -0.634 0.259 -14.491 1.00 58.03 95 PRO A N 1
ATOM 797 C CA . PRO A 1 95 ? -0.353 -0.888 -15.342 1.00 58.03 95 PRO A CA 1
ATOM 798 C C . PRO A 1 95 ? 1.157 -1.141 -15.348 1.00 58.03 95 PRO A C 1
ATOM 800 O O . PRO A 1 95 ? 1.934 -0.192 -15.416 1.00 58.03 95 PRO A O 1
ATOM 803 N N . ASP A 1 96 ? 1.556 -2.409 -15.240 1.00 58.91 96 ASP A N 1
ATOM 804 C CA . ASP A 1 96 ? 2.958 -2.806 -15.355 1.00 58.91 96 ASP A CA 1
ATOM 805 C C . ASP A 1 96 ? 3.524 -2.238 -16.668 1.00 58.91 96 ASP A C 1
ATOM 807 O O . ASP A 1 96 ? 2.920 -2.424 -17.727 1.00 58.91 96 ASP A O 1
ATOM 811 N N . ASP A 1 97 ? 4.665 -1.546 -16.612 1.00 58.16 97 ASP A N 1
ATOM 812 C CA . ASP A 1 97 ? 5.338 -0.989 -17.792 1.00 58.16 97 ASP A CA 1
ATOM 813 C C . ASP A 1 97 ? 5.690 -2.079 -18.827 1.00 58.16 97 ASP A C 1
ATOM 815 O O . ASP A 1 97 ? 5.902 -1.784 -20.007 1.00 58.16 97 ASP A O 1
ATOM 819 N N . LYS A 1 98 ? 5.705 -3.355 -18.416 1.00 59.88 98 LYS A N 1
ATOM 820 C CA . LYS A 1 98 ? 5.824 -4.523 -19.299 1.00 59.88 98 LYS A CA 1
ATOM 821 C C . LYS A 1 98 ? 4.572 -4.829 -20.117 1.00 59.88 98 LYS A C 1
ATOM 823 O O . LYS A 1 98 ? 4.662 -5.601 -21.074 1.00 59.88 98 LYS A O 1
ATOM 828 N N . LEU A 1 99 ? 3.408 -4.272 -19.778 1.00 61.28 99 LEU A N 1
ATOM 829 C CA . LEU A 1 99 ? 2.159 -4.455 -20.524 1.00 61.28 99 LEU A CA 1
ATOM 830 C C . LEU A 1 99 ? 2.204 -3.642 -21.818 1.00 61.28 99 LEU A C 1
ATOM 832 O O . LEU A 1 99 ? 1.525 -2.633 -22.003 1.00 61.28 99 LEU A O 1
ATOM 836 N N . ILE A 1 100 ? 3.026 -4.113 -22.745 1.00 62.97 100 ILE A N 1
ATOM 837 C CA . ILE A 1 100 ? 3.200 -3.516 -24.057 1.00 62.97 100 ILE A CA 1
ATOM 838 C C . ILE A 1 100 ? 2.398 -4.334 -25.053 1.00 62.97 100 ILE A C 1
ATOM 840 O O . ILE A 1 100 ? 2.409 -5.565 -25.040 1.00 62.97 100 ILE A O 1
ATOM 844 N N . ALA A 1 101 ? 1.703 -3.647 -25.957 1.00 62.34 101 ALA A N 1
ATOM 845 C CA . ALA A 1 101 ? 0.989 -4.318 -27.029 1.00 62.34 101 ALA A CA 1
ATOM 846 C C . ALA A 1 101 ? 1.940 -5.254 -27.799 1.00 62.34 101 ALA A C 1
ATOM 848 O O . ALA A 1 101 ? 3.004 -4.833 -28.258 1.00 62.34 101 ALA A O 1
ATOM 849 N N . ALA A 1 102 ? 1.534 -6.512 -27.993 1.00 63.94 102 ALA A N 1
ATOM 850 C CA . ALA A 1 102 ? 2.340 -7.529 -28.675 1.00 63.94 102 ALA A CA 1
ATOM 851 C C . ALA A 1 102 ? 2.783 -7.102 -30.090 1.00 63.94 102 ALA A C 1
ATOM 853 O O . ALA A 1 102 ? 3.827 -7.532 -30.577 1.00 63.94 102 ALA A O 1
ATOM 854 N N . CYS A 1 103 ? 2.027 -6.213 -30.748 1.00 64.12 103 CYS A N 1
ATOM 855 C CA . CYS A 1 103 ? 2.400 -5.617 -32.033 1.00 64.12 103 CYS A CA 1
ATOM 856 C C . CYS A 1 103 ? 3.660 -4.737 -31.956 1.00 64.12 103 CYS A C 1
ATOM 858 O O . CYS A 1 103 ? 4.384 -4.637 -32.940 1.00 64.12 103 CYS A O 1
ATOM 860 N N . THR A 1 104 ? 3.952 -4.143 -30.801 1.00 63.66 104 THR A N 1
ATOM 861 C CA . THR A 1 104 ? 5.155 -3.340 -30.555 1.00 63.66 104 THR A CA 1
ATOM 862 C C . THR A 1 104 ? 6.371 -4.227 -30.300 1.00 63.66 104 THR A C 1
ATOM 864 O O . THR A 1 104 ? 7.449 -3.930 -30.802 1.00 63.66 104 THR A O 1
ATOM 867 N N . LEU A 1 105 ? 6.184 -5.343 -29.588 1.00 62.59 105 LEU A N 1
ATOM 868 C CA . LEU A 1 105 ? 7.239 -6.319 -29.287 1.00 62.59 105 LEU A CA 1
ATOM 869 C C . LEU A 1 105 ? 7.625 -7.163 -30.510 1.00 62.59 105 LEU A C 1
ATOM 871 O O . LEU A 1 105 ? 8.802 -7.363 -30.797 1.00 62.59 105 LEU A O 1
ATOM 875 N N . LYS A 1 106 ? 6.627 -7.619 -31.279 1.00 62.06 106 LYS A N 1
ATOM 876 C CA . LYS A 1 106 ? 6.833 -8.310 -32.563 1.00 62.06 106 LYS A CA 1
ATOM 877 C C . LYS A 1 106 ? 7.248 -7.348 -33.680 1.00 62.06 106 LYS A C 1
ATOM 879 O O . LYS A 1 106 ? 7.851 -7.772 -34.663 1.00 62.06 106 LYS A O 1
ATOM 884 N N . GLY A 1 107 ? 6.865 -6.081 -33.553 1.00 67.00 107 GLY A N 1
ATOM 885 C CA . GLY A 1 107 ? 7.100 -5.036 -34.535 1.00 67.00 107 GLY A CA 1
ATOM 886 C C . GLY A 1 107 ? 8.288 -4.150 -34.180 1.00 67.00 107 GLY A C 1
ATOM 887 O O . GLY A 1 107 ? 9.412 -4.610 -33.984 1.00 67.00 107 GLY A O 1
ATOM 888 N N . ILE A 1 108 ? 8.041 -2.844 -34.201 1.00 73.81 108 ILE A N 1
ATOM 889 C CA . ILE A 1 108 ? 9.085 -1.824 -34.194 1.00 73.81 108 ILE A CA 1
ATOM 890 C C . ILE A 1 108 ? 9.176 -1.193 -32.792 1.00 73.81 108 ILE A C 1
ATOM 892 O O . ILE A 1 108 ? 8.198 -0.566 -32.363 1.00 73.81 108 ILE A O 1
ATOM 896 N N . PRO A 1 109 ? 10.326 -1.291 -32.089 1.00 81.06 109 PRO A N 1
ATOM 897 C CA . PRO A 1 109 ? 10.507 -0.632 -30.799 1.00 81.06 109 PRO A CA 1
ATOM 898 C C . PRO A 1 109 ? 10.442 0.892 -30.972 1.00 81.06 109 PRO A C 1
ATOM 900 O O . PRO A 1 109 ? 10.850 1.440 -32.003 1.00 81.06 109 PRO A O 1
ATOM 903 N N . ARG A 1 110 ? 9.879 1.580 -29.973 1.00 81.19 110 ARG A N 1
ATOM 904 C CA . ARG A 1 110 ? 9.611 3.034 -30.009 1.00 81.19 110 ARG A CA 1
ATOM 905 C C . ARG A 1 110 ? 10.316 3.808 -28.903 1.00 81.19 110 ARG A C 1
ATOM 907 O O . ARG A 1 110 ? 10.461 5.015 -29.023 1.00 81.19 110 ARG A O 1
ATOM 914 N N . ASN A 1 111 ? 10.720 3.133 -27.837 1.00 83.75 111 ASN A N 1
ATOM 915 C CA . ASN A 1 111 ? 11.454 3.711 -26.724 1.00 83.75 111 ASN A CA 1
ATOM 916 C C . ASN A 1 111 ? 12.548 2.726 -26.288 1.00 83.75 111 ASN A C 1
ATOM 918 O O . ASN A 1 111 ? 12.608 1.596 -26.780 1.00 83.75 111 ASN A O 1
ATOM 922 N N . ARG A 1 112 ? 13.379 3.171 -25.348 1.00 86.56 112 ARG A N 1
ATOM 923 C CA . ARG A 1 112 ? 14.455 2.384 -24.746 1.00 86.56 112 ARG A CA 1
ATOM 924 C C . ARG A 1 112 ? 13.926 1.064 -24.161 1.00 86.56 112 ARG A C 1
ATOM 926 O O . ARG A 1 112 ? 14.319 -0.005 -24.607 1.00 86.56 112 ARG A O 1
ATOM 933 N N . ASN A 1 113 ? 12.924 1.107 -23.285 1.00 86.44 113 ASN A N 1
ATOM 934 C CA . ASN A 1 113 ? 12.377 -0.096 -22.636 1.00 86.44 113 ASN A CA 1
ATOM 935 C C . ASN A 1 113 ? 11.872 -1.160 -23.636 1.00 86.44 113 ASN A C 1
ATOM 937 O O . ASN A 1 113 ? 12.065 -2.354 -23.418 1.00 86.44 113 ASN A O 1
ATOM 941 N N . HIS A 1 114 ? 11.298 -0.752 -24.774 1.00 86.75 114 HIS A N 1
ATOM 942 C CA . HIS A 1 114 ? 10.865 -1.670 -25.832 1.00 86.75 114 HIS A CA 1
ATOM 943 C C . HIS A 1 114 ? 12.042 -2.427 -26.452 1.00 86.75 114 HIS A C 1
ATOM 945 O O . HIS A 1 114 ? 11.863 -3.571 -26.858 1.00 86.75 114 HIS A O 1
ATOM 951 N N . CYS A 1 115 ? 13.225 -1.811 -26.550 1.00 89.31 115 CYS A N 1
ATOM 952 C CA . CYS A 1 115 ? 14.420 -2.484 -27.057 1.00 89.31 115 CYS A CA 1
ATOM 953 C C . CYS A 1 115 ? 14.854 -3.614 -26.118 1.00 89.31 115 CYS A C 1
ATOM 955 O O . CYS A 1 115 ? 15.204 -4.680 -26.606 1.00 89.31 115 CYS A O 1
ATOM 957 N N . VAL A 1 116 ? 14.760 -3.426 -24.796 1.00 89.44 116 VAL A N 1
ATOM 958 C CA . VAL A 1 116 ? 15.083 -4.478 -23.813 1.00 89.44 116 VAL A CA 1
ATOM 959 C C . VAL A 1 116 ? 14.081 -5.630 -23.878 1.00 89.44 116 VAL A C 1
ATOM 961 O O . VAL A 1 116 ? 14.473 -6.789 -23.962 1.00 89.44 116 VAL A O 1
ATOM 964 N N . LEU A 1 117 ? 12.784 -5.326 -23.935 1.00 87.75 117 LEU A N 1
ATOM 965 C CA . LEU A 1 117 ? 11.749 -6.361 -24.052 1.00 87.75 117 LEU A CA 1
ATOM 966 C C . LEU A 1 117 ? 11.833 -7.113 -25.388 1.00 87.75 117 LEU A C 1
ATOM 968 O O . LEU A 1 117 ? 11.584 -8.313 -25.469 1.00 87.75 117 LEU A O 1
ATOM 972 N N . LYS A 1 118 ? 12.225 -6.426 -26.464 1.00 87.94 118 LYS A N 1
ATOM 973 C CA . LYS A 1 118 ? 12.498 -7.077 -27.746 1.00 87.94 118 LYS A CA 1
ATOM 974 C C . LYS A 1 118 ? 13.786 -7.905 -27.707 1.00 87.94 118 LYS A C 1
ATOM 976 O O . LYS A 1 118 ? 13.836 -8.965 -28.329 1.00 87.94 118 LYS A O 1
ATOM 981 N N . ALA A 1 119 ? 14.800 -7.459 -26.970 1.00 90.75 119 ALA A N 1
ATOM 982 C CA . ALA A 1 119 ? 16.028 -8.213 -26.756 1.00 90.75 119 ALA A CA 1
ATOM 983 C C . ALA A 1 119 ? 15.773 -9.518 -25.999 1.00 90.75 119 ALA A C 1
ATOM 985 O O . ALA A 1 119 ? 16.351 -10.528 -26.379 1.00 90.75 119 ALA A O 1
ATOM 986 N N . GLU A 1 120 ? 14.860 -9.539 -25.024 1.00 89.81 120 GLU A N 1
ATOM 987 C CA . GLU A 1 120 ? 14.417 -10.767 -24.345 1.00 89.81 120 GLU A CA 1
ATOM 988 C C . GLU A 1 120 ? 13.825 -11.778 -25.343 1.00 89.81 120 GLU A C 1
ATOM 990 O O . GLU A 1 120 ? 14.246 -12.935 -25.394 1.00 89.81 120 GLU A O 1
ATOM 995 N N . LEU A 1 121 ? 12.939 -11.323 -26.237 1.00 88.31 121 LEU A N 1
ATOM 996 C CA . LEU A 1 121 ? 12.389 -12.168 -27.306 1.00 88.31 121 LEU A CA 1
ATOM 997 C C . LEU A 1 121 ? 13.460 -12.638 -28.302 1.00 88.31 121 LEU A C 1
ATOM 999 O O . LEU A 1 121 ? 13.395 -13.749 -28.828 1.00 88.31 121 LEU A O 1
ATOM 1003 N N . ASN A 1 122 ? 14.436 -11.788 -28.620 1.00 90.19 122 ASN A N 1
ATOM 1004 C CA . ASN A 1 122 ? 15.545 -12.156 -29.500 1.00 90.19 122 ASN A CA 1
ATOM 1005 C C . ASN A 1 122 ? 16.512 -13.130 -28.814 1.00 90.19 122 ASN A C 1
ATOM 1007 O O . ASN A 1 122 ? 17.049 -14.015 -29.481 1.00 90.19 122 ASN A O 1
ATOM 1011 N N . PHE A 1 123 ? 16.705 -13.002 -27.502 1.00 93.19 123 PHE A N 1
ATOM 1012 C CA . PHE A 1 123 ? 17.490 -13.917 -26.685 1.00 93.19 123 PHE A CA 1
ATOM 1013 C C . PHE A 1 123 ? 16.864 -15.310 -26.727 1.00 93.19 123 PHE A C 1
ATOM 1015 O O . PHE A 1 123 ? 17.551 -16.276 -27.058 1.00 93.19 123 PHE A O 1
ATOM 1022 N N . GLU A 1 124 ? 15.549 -15.403 -26.516 1.00 90.75 124 GLU A N 1
ATOM 1023 C CA . GLU A 1 124 ? 14.808 -16.661 -26.617 1.00 90.75 124 GLU A CA 1
ATOM 1024 C C . GLU A 1 124 ? 14.955 -17.301 -28.001 1.00 90.75 124 GLU A C 1
ATOM 1026 O O . GLU A 1 124 ? 15.304 -18.476 -28.110 1.00 90.75 124 GLU A O 1
ATOM 1031 N N . LYS A 1 125 ? 14.811 -16.518 -29.076 1.00 89.81 125 LYS A N 1
ATOM 1032 C CA . LYS A 1 125 ? 15.020 -17.012 -30.448 1.00 89.81 125 LYS A CA 1
ATOM 1033 C C . LYS A 1 125 ? 16.448 -17.493 -30.709 1.00 89.81 125 LYS A C 1
ATOM 1035 O O . LYS A 1 125 ? 16.637 -18.419 -31.494 1.00 89.81 125 LYS A O 1
ATOM 1040 N N . LYS A 1 126 ? 17.452 -16.840 -30.117 1.00 93.38 126 LYS A N 1
ATOM 1041 C CA . LYS A 1 126 ? 18.875 -17.119 -30.365 1.00 93.38 126 LYS A CA 1
ATOM 1042 C C . LYS A 1 126 ? 19.387 -18.302 -29.544 1.00 93.38 126 LYS A C 1
ATOM 1044 O O . LYS A 1 126 ? 20.180 -19.088 -30.055 1.00 93.38 126 LYS A O 1
ATOM 1049 N N . TYR A 1 127 ? 18.946 -18.423 -28.295 1.00 91.50 127 TYR A N 1
ATOM 1050 C CA . TYR A 1 127 ? 19.465 -19.397 -27.332 1.00 91.50 127 TYR A CA 1
ATOM 1051 C C . TYR A 1 127 ? 18.464 -20.505 -26.970 1.00 91.50 127 TYR A C 1
ATOM 1053 O O . TYR A 1 127 ? 18.837 -21.444 -26.271 1.00 91.50 127 TYR A O 1
ATOM 1061 N N . GLY A 1 128 ? 17.219 -20.434 -27.457 1.00 91.62 128 GLY A N 1
ATOM 1062 C CA . GLY A 1 128 ? 16.179 -21.448 -27.241 1.00 91.62 128 GLY A CA 1
ATOM 1063 C C . GLY A 1 128 ? 15.638 -21.499 -25.811 1.00 91.62 128 GLY A C 1
ATOM 1064 O O . GLY A 1 128 ? 15.057 -22.506 -25.413 1.00 91.62 128 GLY A O 1
ATOM 1065 N N . ARG A 1 129 ? 15.885 -20.452 -25.020 1.00 91.69 129 ARG A N 1
ATOM 1066 C CA . ARG A 1 129 ? 15.439 -20.309 -23.630 1.00 91.69 129 ARG A CA 1
ATOM 1067 C C . ARG A 1 129 ? 15.360 -18.836 -23.249 1.00 91.69 129 ARG A C 1
ATOM 1069 O O . ARG A 1 129 ? 16.069 -18.021 -23.836 1.00 91.69 129 ARG A O 1
ATOM 1076 N N . MET A 1 130 ? 14.569 -18.516 -22.231 1.00 88.19 130 MET A N 1
ATOM 1077 C CA . MET A 1 130 ? 14.554 -17.179 -21.634 1.00 88.19 130 MET A CA 1
ATOM 1078 C C . MET A 1 130 ? 15.897 -16.854 -20.947 1.00 88.19 130 MET A C 1
ATOM 1080 O O . MET A 1 130 ? 16.600 -17.782 -20.511 1.00 88.19 130 MET A O 1
ATOM 1084 N N . PRO A 1 131 ? 16.283 -15.564 -20.888 1.00 88.81 131 PRO A N 1
ATOM 1085 C CA . PRO A 1 131 ? 17.462 -15.132 -20.146 1.00 88.81 131 PRO A CA 1
ATOM 1086 C C . PRO A 1 131 ? 17.262 -15.365 -18.647 1.00 88.81 131 PRO A C 1
ATOM 1088 O O . PRO A 1 131 ? 16.180 -15.120 -18.113 1.00 88.81 131 PRO A O 1
ATOM 1091 N N . ASP A 1 132 ? 18.307 -15.836 -17.973 1.00 89.50 132 ASP A N 1
ATOM 1092 C CA . ASP A 1 132 ? 18.329 -15.927 -16.517 1.00 89.50 132 ASP A CA 1
ATOM 1093 C C . ASP A 1 132 ? 18.862 -14.608 -15.938 1.00 89.50 132 ASP A C 1
ATOM 1095 O O . ASP A 1 132 ? 20.020 -14.252 -16.155 1.00 89.50 132 ASP A O 1
ATOM 1099 N N . LEU A 1 133 ? 18.004 -13.866 -15.233 1.00 86.69 133 LEU A N 1
ATOM 1100 C CA . LEU A 1 133 ? 18.356 -12.570 -14.640 1.00 86.69 133 LEU A CA 1
ATOM 1101 C C . LEU A 1 133 ? 19.204 -12.700 -13.367 1.00 86.69 133 LEU A C 1
ATOM 1103 O O . LEU A 1 133 ? 19.645 -11.685 -12.847 1.00 86.69 133 LEU A O 1
ATOM 1107 N N . ASP A 1 134 ? 19.440 -13.912 -12.864 1.00 87.56 134 ASP A N 1
ATOM 1108 C CA . ASP A 1 134 ? 20.390 -14.152 -11.773 1.00 87.56 134 ASP A CA 1
ATOM 1109 C C . ASP A 1 134 ? 21.772 -14.588 -12.307 1.00 87.56 134 ASP A C 1
ATOM 1111 O O . ASP A 1 134 ? 22.705 -14.822 -11.533 1.00 87.56 134 ASP A O 1
ATOM 1115 N N . ASN A 1 135 ? 21.922 -14.711 -13.633 1.00 91.25 135 ASN A N 1
ATOM 1116 C CA . ASN A 1 135 ? 23.161 -15.106 -14.293 1.00 91.25 135 ASN A CA 1
ATOM 1117 C C . ASN A 1 135 ? 23.787 -13.936 -15.062 1.00 91.25 135 ASN A C 1
ATOM 1119 O O . ASN A 1 135 ? 23.307 -13.532 -16.123 1.00 91.25 135 ASN A O 1
ATOM 1123 N N . ASP A 1 136 ? 24.937 -13.465 -14.578 1.00 91.81 136 ASP A N 1
ATOM 1124 C CA . ASP A 1 136 ? 25.677 -12.355 -15.182 1.00 91.81 136 ASP A CA 1
ATOM 1125 C C . ASP A 1 136 ? 25.946 -12.548 -16.685 1.00 91.81 136 ASP A C 1
ATOM 1127 O O . ASP A 1 136 ? 25.839 -11.599 -17.460 1.00 91.81 136 ASP A O 1
ATOM 1131 N N . GLU A 1 137 ? 26.280 -13.765 -17.134 1.00 93.00 137 GLU A N 1
ATOM 1132 C CA . GLU A 1 137 ? 26.601 -14.040 -18.542 1.00 93.00 137 GLU A CA 1
ATOM 1133 C C . GLU A 1 137 ? 25.382 -13.846 -19.455 1.00 93.00 137 GLU A C 1
ATOM 1135 O O . GLU A 1 137 ? 25.502 -13.338 -20.575 1.00 93.00 137 GLU A O 1
ATOM 1140 N N . ASP A 1 138 ? 24.203 -14.234 -18.977 1.00 91.75 138 ASP A N 1
ATOM 1141 C CA . ASP A 1 138 ? 22.954 -14.039 -19.703 1.00 91.75 138 ASP A CA 1
ATOM 1142 C C . ASP A 1 138 ? 22.573 -12.565 -19.755 1.00 91.75 138 ASP A C 1
ATOM 1144 O O . ASP A 1 138 ? 22.157 -12.091 -20.814 1.00 91.75 138 ASP A O 1
ATOM 1148 N N . ILE A 1 139 ? 22.798 -11.826 -18.666 1.00 91.12 139 ILE A N 1
ATOM 1149 C CA . ILE A 1 139 ? 22.577 -10.381 -18.634 1.00 91.12 139 ILE A CA 1
ATOM 1150 C C . ILE A 1 139 ? 23.504 -9.665 -19.619 1.00 91.12 139 ILE A C 1
ATOM 1152 O O . ILE A 1 139 ? 23.031 -8.810 -20.365 1.00 91.12 139 ILE A O 1
ATOM 1156 N N . TYR A 1 140 ? 24.789 -10.026 -19.702 1.00 93.19 140 TYR A N 1
ATOM 1157 C CA . TYR A 1 140 ? 25.697 -9.429 -20.692 1.00 93.19 140 TYR A CA 1
ATOM 1158 C C . TYR A 1 140 ? 25.226 -9.685 -22.126 1.00 93.19 140 TYR A C 1
ATOM 1160 O O . TYR A 1 140 ? 25.137 -8.752 -22.924 1.00 93.19 140 TYR A O 1
ATOM 1168 N N . LYS A 1 141 ? 24.857 -10.929 -22.451 1.00 93.38 141 LYS A N 1
ATOM 1169 C CA . LYS A 1 141 ? 24.327 -11.287 -23.778 1.00 93.38 141 LYS A CA 1
ATOM 1170 C C . LYS A 1 141 ? 23.022 -10.561 -24.095 1.00 93.38 141 LYS A C 1
ATOM 1172 O O . LYS A 1 141 ? 22.790 -10.172 -25.237 1.00 93.38 141 LYS A O 1
ATOM 1177 N N . LEU A 1 142 ? 22.152 -10.406 -23.104 1.00 93.00 142 LEU A N 1
ATOM 1178 C CA . LEU A 1 142 ? 20.900 -9.675 -23.234 1.00 93.00 142 LEU A CA 1
ATOM 1179 C C . LEU A 1 142 ? 21.150 -8.175 -23.444 1.00 93.00 142 LEU A C 1
ATOM 1181 O O . LEU A 1 142 ? 20.520 -7.573 -24.310 1.00 93.00 142 LEU A O 1
ATOM 1185 N N . MET A 1 143 ? 22.093 -7.589 -22.705 1.00 93.94 143 MET A N 1
ATOM 1186 C CA . MET A 1 143 ? 22.503 -6.191 -22.836 1.00 93.94 143 MET A CA 1
ATOM 1187 C C . MET A 1 143 ? 23.071 -5.905 -24.228 1.00 93.94 143 MET A C 1
ATOM 1189 O O . MET A 1 143 ? 22.724 -4.887 -24.821 1.00 93.94 143 MET A O 1
ATOM 1193 N N . GLU A 1 144 ? 23.888 -6.808 -24.778 1.00 94.62 144 GLU A N 1
ATOM 1194 C CA . GLU A 1 144 ? 24.379 -6.709 -26.158 1.00 94.62 144 GLU A CA 1
ATOM 1195 C C . GLU A 1 144 ? 23.219 -6.681 -27.163 1.00 94.62 144 GLU A C 1
ATOM 1197 O O . GLU A 1 144 ? 23.135 -5.768 -27.982 1.00 94.62 144 GLU A O 1
ATOM 1202 N N . LEU A 1 145 ? 22.265 -7.612 -27.049 1.00 93.81 145 LEU A N 1
ATOM 1203 C CA . LEU A 1 145 ? 21.079 -7.645 -27.916 1.00 93.81 145 LEU A CA 1
ATOM 1204 C C . LEU A 1 145 ? 20.200 -6.391 -27.757 1.00 93.81 145 LEU A C 1
ATOM 1206 O O . LEU A 1 145 ? 19.644 -5.888 -28.734 1.00 93.81 145 LEU A O 1
ATOM 1210 N N . ALA A 1 146 ? 20.069 -5.866 -26.538 1.00 93.38 146 ALA A N 1
ATOM 1211 C CA . ALA A 1 146 ? 19.329 -4.636 -26.272 1.00 93.38 146 ALA A CA 1
ATOM 1212 C C . ALA A 1 146 ? 20.027 -3.413 -26.874 1.00 93.38 146 ALA A C 1
ATOM 1214 O O . ALA A 1 146 ? 19.360 -2.538 -27.432 1.00 93.38 146 ALA A O 1
ATOM 1215 N N . GLN A 1 147 ? 21.357 -3.364 -26.792 1.00 94.31 147 GLN A N 1
ATOM 1216 C CA . GLN A 1 147 ? 22.173 -2.305 -27.374 1.00 94.31 147 GLN A CA 1
ATOM 1217 C C . GLN A 1 147 ? 22.078 -2.311 -28.905 1.00 94.31 147 GLN A C 1
ATOM 1219 O O . GLN A 1 147 ? 21.861 -1.252 -29.493 1.00 94.31 147 GLN A O 1
ATOM 1224 N N . GLU A 1 148 ? 22.127 -3.485 -29.539 1.00 93.25 148 GLU A N 1
ATOM 1225 C CA . GLU A 1 148 ? 21.890 -3.636 -30.981 1.00 93.25 148 GLU A CA 1
ATOM 1226 C C . GLU A 1 148 ? 20.512 -3.075 -31.387 1.00 93.25 148 GLU A C 1
ATOM 1228 O O . GLU A 1 148 ? 20.399 -2.284 -32.326 1.00 93.25 148 GLU A O 1
ATOM 1233 N N . GLU A 1 149 ? 19.448 -3.412 -30.652 1.00 91.31 149 GLU A N 1
ATOM 1234 C CA . GLU A 1 149 ? 18.096 -2.899 -30.926 1.00 91.31 149 GLU A CA 1
ATOM 1235 C C . GLU A 1 149 ? 17.971 -1.380 -30.693 1.00 91.31 149 GLU A C 1
ATOM 1237 O O . GLU A 1 149 ? 17.219 -0.701 -31.400 1.00 91.31 149 GLU A O 1
ATOM 1242 N N . LEU A 1 150 ? 18.702 -0.818 -29.725 1.00 90.81 150 LEU A N 1
ATOM 1243 C CA . LEU A 1 150 ? 18.750 0.627 -29.488 1.00 90.81 150 LEU A CA 1
ATOM 1244 C C . LEU A 1 150 ? 19.464 1.367 -30.623 1.00 90.81 150 LEU A C 1
ATOM 1246 O O . LEU A 1 150 ? 18.982 2.409 -31.065 1.00 90.81 150 LEU A O 1
ATOM 1250 N N . GLU A 1 151 ? 20.568 0.831 -31.131 1.00 90.94 151 GLU A N 1
ATOM 1251 C CA . GLU A 1 151 ? 21.288 1.415 -32.267 1.00 90.94 151 GLU A CA 1
ATOM 1252 C C . GLU A 1 151 ? 20.429 1.392 -33.535 1.00 90.94 151 GLU A C 1
ATOM 1254 O O . GLU A 1 151 ? 20.280 2.420 -34.199 1.00 90.94 151 GLU A O 1
ATOM 1259 N N . LEU A 1 152 ? 19.748 0.273 -33.809 1.00 89.75 152 LEU A N 1
ATOM 1260 C CA . LEU A 1 152 ? 18.789 0.170 -34.914 1.00 89.75 152 LEU A CA 1
ATOM 1261 C C . LEU A 1 152 ? 17.632 1.173 -34.782 1.00 89.75 152 LEU A C 1
ATOM 1263 O O . LEU A 1 152 ? 17.182 1.744 -35.781 1.00 89.75 152 LEU A O 1
ATOM 1267 N N . LEU A 1 153 ? 17.143 1.408 -33.561 1.00 86.44 153 LEU A N 1
ATOM 1268 C CA . LEU A 1 153 ? 16.133 2.428 -33.284 1.00 86.44 153 LEU A CA 1
ATOM 1269 C C . LEU A 1 153 ? 16.660 3.833 -33.605 1.00 86.44 153 LEU A C 1
ATOM 1271 O O . LEU A 1 153 ? 15.995 4.582 -34.323 1.00 86.44 153 LEU A O 1
ATOM 1275 N N . GLN A 1 154 ? 17.846 4.181 -33.107 1.00 85.56 154 GLN A N 1
ATOM 1276 C CA . GLN A 1 154 ? 18.458 5.496 -33.312 1.00 85.56 154 GLN A CA 1
ATOM 1277 C C . GLN A 1 154 ? 18.746 5.765 -34.794 1.00 85.56 154 GLN A C 1
ATOM 1279 O O . GLN A 1 154 ? 18.429 6.844 -35.299 1.00 85.56 154 GLN A O 1
ATOM 1284 N N . GLU A 1 155 ? 19.284 4.780 -35.516 1.00 85.00 155 GLU A N 1
ATOM 1285 C CA . GLU A 1 155 ? 19.532 4.891 -36.954 1.00 85.00 155 GLU A CA 1
ATOM 1286 C C . GLU A 1 155 ? 18.246 5.075 -37.754 1.00 85.00 155 GLU A C 1
ATOM 1288 O O . GLU A 1 155 ? 18.207 5.870 -38.696 1.00 85.00 155 GLU A O 1
ATOM 1293 N N . ARG A 1 156 ? 17.183 4.352 -37.390 1.00 84.38 156 ARG A N 1
ATOM 1294 C CA . ARG A 1 156 ? 15.889 4.488 -38.058 1.00 84.38 156 ARG A CA 1
ATOM 1295 C C . ARG A 1 156 ? 15.319 5.885 -37.856 1.00 84.38 156 ARG A C 1
ATOM 1297 O O . ARG A 1 156 ? 14.951 6.525 -38.834 1.00 84.38 156 ARG A O 1
ATOM 1304 N N . VAL A 1 157 ? 15.294 6.370 -36.615 1.00 84.06 157 VAL A N 1
ATOM 1305 C CA . VAL A 1 157 ? 14.798 7.717 -36.300 1.00 84.06 157 VAL A CA 1
ATOM 1306 C C . VAL A 1 157 ? 15.621 8.776 -37.029 1.00 84.06 157 VAL A C 1
ATOM 1308 O O . VAL A 1 157 ? 15.064 9.748 -37.531 1.00 84.06 157 VAL A O 1
ATOM 1311 N N . PHE A 1 158 ? 16.933 8.579 -37.155 1.00 81.06 158 PHE A N 1
ATOM 1312 C CA . PHE A 1 158 ? 17.773 9.466 -37.951 1.00 81.06 158 PHE A CA 1
ATOM 1313 C C . PHE A 1 158 ? 17.353 9.480 -39.435 1.00 81.06 158 PHE A C 1
ATOM 1315 O O . PHE A 1 158 ? 17.144 10.556 -39.988 1.00 81.06 158 PHE A O 1
ATOM 1322 N N . LYS A 1 159 ? 17.159 8.311 -40.063 1.00 81.38 159 LYS A N 1
ATOM 1323 C CA . LYS A 1 159 ? 16.726 8.191 -41.474 1.00 81.38 159 LYS A CA 1
ATOM 1324 C C . LYS A 1 159 ? 15.307 8.709 -41.728 1.00 81.38 159 LYS A C 1
ATOM 1326 O O . LYS A 1 159 ? 15.024 9.218 -42.802 1.00 81.38 159 LYS A O 1
ATOM 1331 N N . GLU A 1 160 ? 14.406 8.576 -40.757 1.00 80.75 160 GLU A N 1
ATOM 1332 C CA . GLU A 1 160 ? 13.036 9.100 -40.857 1.00 80.75 160 GLU A CA 1
ATOM 1333 C C . GLU A 1 160 ? 13.002 10.636 -40.798 1.00 80.75 160 GLU A C 1
ATOM 1335 O O . GLU A 1 160 ? 12.147 11.253 -41.431 1.00 80.75 160 GLU A O 1
ATOM 1340 N N . ASN A 1 161 ? 13.928 11.255 -40.058 1.00 75.94 161 ASN A N 1
ATOM 1341 C CA . ASN A 1 161 ? 13.980 12.710 -39.881 1.00 75.94 161 ASN A CA 1
ATOM 1342 C C . ASN A 1 161 ? 14.905 13.429 -40.873 1.00 75.94 161 ASN A C 1
ATOM 1344 O O . ASN A 1 161 ? 14.791 14.644 -41.025 1.00 75.94 161 ASN A O 1
ATOM 1348 N N . VAL A 1 162 ? 15.813 12.709 -41.535 1.00 72.44 162 VAL A N 1
ATOM 1349 C CA . VAL A 1 162 ? 16.744 13.265 -42.521 1.00 72.44 162 VAL A CA 1
ATOM 1350 C C . VAL A 1 162 ? 16.540 12.541 -43.846 1.00 72.44 162 VAL A C 1
ATOM 1352 O O . VAL A 1 162 ? 16.923 11.381 -43.983 1.00 72.44 162 VAL A O 1
ATOM 1355 N N . SER A 1 163 ? 15.944 13.222 -44.829 1.00 67.75 163 SER A N 1
ATOM 1356 C CA . SER A 1 163 ? 15.785 12.654 -46.171 1.00 67.75 163 SER A CA 1
ATOM 1357 C C . SER A 1 163 ? 17.135 12.520 -46.885 1.00 67.75 163 SER A C 1
ATOM 1359 O O . SER A 1 163 ? 18.072 13.274 -46.610 1.00 67.75 163 SER A O 1
ATOM 1361 N N . ASP A 1 164 ? 17.232 11.599 -47.848 1.00 67.19 164 ASP A N 1
ATOM 1362 C CA . ASP A 1 164 ? 18.467 11.362 -48.615 1.00 67.19 164 ASP A CA 1
ATOM 1363 C C . ASP A 1 164 ? 18.978 12.636 -49.323 1.00 67.19 164 ASP A C 1
ATOM 1365 O O . ASP A 1 164 ? 20.184 12.855 -49.447 1.00 67.19 164 ASP A O 1
ATOM 1369 N N . GLU A 1 165 ? 18.066 13.528 -49.725 1.00 61.94 165 GLU A N 1
ATOM 1370 C CA . GLU A 1 165 ? 18.395 14.829 -50.319 1.00 61.94 165 GLU A CA 1
ATOM 1371 C C . GLU A 1 165 ? 19.008 15.794 -49.292 1.00 61.94 165 GLU A C 1
ATOM 1373 O O . GLU A 1 165 ? 20.020 16.434 -49.579 1.00 61.94 165 GLU A O 1
ATOM 1378 N N . GLN A 1 166 ? 18.463 15.853 -48.072 1.00 61.91 166 GLN A N 1
ATOM 1379 C CA . GLN A 1 166 ? 18.993 16.689 -46.988 1.00 61.91 166 GLN A CA 1
ATOM 1380 C C . GLN A 1 166 ? 20.343 16.178 -46.479 1.00 61.91 166 GLN A C 1
ATOM 1382 O O . GLN A 1 166 ? 21.237 16.980 -46.203 1.00 61.91 166 GLN A O 1
ATOM 1387 N N . PHE A 1 167 ? 20.527 14.857 -46.428 1.00 61.69 167 PHE A N 1
ATOM 1388 C CA . PHE A 1 167 ? 21.776 14.221 -46.009 1.00 61.69 167 PHE A CA 1
ATOM 1389 C C . PHE A 1 167 ? 22.969 14.645 -46.881 1.00 61.69 167 PHE A C 1
ATOM 1391 O O . PHE A 1 167 ? 24.067 14.839 -46.369 1.00 61.69 167 PHE A O 1
ATOM 1398 N N . SER A 1 168 ? 22.743 14.866 -48.182 1.00 62.91 168 SER A N 1
ATOM 1399 C CA . SER A 1 168 ? 23.778 15.318 -49.125 1.00 62.91 168 SER A CA 1
ATOM 1400 C C . SER A 1 168 ? 24.182 16.794 -48.981 1.00 62.91 168 SER A C 1
ATOM 1402 O O . SER A 1 168 ? 25.225 17.200 -49.491 1.00 62.91 168 SER A O 1
ATOM 1404 N N . THR A 1 169 ? 23.374 17.591 -48.275 1.00 68.44 169 THR A N 1
ATOM 1405 C CA . THR A 1 169 ? 23.582 19.039 -48.082 1.00 68.44 169 THR A CA 1
ATOM 1406 C C . THR A 1 169 ? 24.028 19.429 -46.674 1.00 68.44 169 THR A C 1
ATOM 1408 O O . THR A 1 169 ? 24.481 20.555 -46.475 1.00 68.44 169 THR A O 1
ATOM 1411 N N . LEU A 1 170 ? 23.897 18.522 -45.704 1.00 71.31 170 LEU A N 1
ATOM 1412 C CA . LEU A 1 170 ? 24.257 18.759 -44.308 1.00 71.31 170 LEU A CA 1
ATOM 1413 C C . LEU A 1 170 ? 25.770 18.658 -44.102 1.00 71.31 170 LEU A C 1
ATOM 1415 O O . LEU A 1 170 ? 26.436 17.772 -44.639 1.00 71.31 170 LEU A O 1
ATOM 1419 N N . SER A 1 171 ? 26.309 19.550 -43.275 1.00 77.56 171 SER A N 1
ATOM 1420 C CA . SER A 1 171 ? 27.701 19.462 -42.829 1.00 77.56 171 SER A CA 1
ATOM 1421 C C . SER A 1 171 ? 27.896 18.312 -41.828 1.00 77.56 171 SER A C 1
ATOM 1423 O O . SER A 1 171 ? 26.973 17.933 -41.101 1.00 77.56 171 SER A O 1
ATOM 1425 N N . GLU A 1 172 ? 29.117 17.769 -41.736 1.00 75.69 172 GLU A N 1
ATOM 1426 C CA . GLU A 1 172 ? 29.447 16.705 -40.770 1.00 75.69 172 GLU A CA 1
ATOM 1427 C C . GLU A 1 172 ? 29.139 17.114 -39.316 1.00 75.69 172 GLU A C 1
ATOM 1429 O O . GLU A 1 172 ? 28.712 16.287 -38.508 1.00 75.69 172 GLU A O 1
ATOM 1434 N N . GLU A 1 173 ? 29.278 18.403 -38.991 1.00 77.50 173 GLU A N 1
ATOM 1435 C CA . GLU A 1 173 ? 28.971 18.954 -37.667 1.00 77.50 173 GLU A CA 1
ATOM 1436 C C . GLU A 1 173 ? 27.470 18.928 -37.345 1.00 77.50 173 GLU A C 1
ATOM 1438 O O . GLU A 1 173 ? 27.073 18.650 -36.211 1.00 77.50 173 GLU A O 1
ATOM 1443 N N . GLU A 1 174 ? 26.612 19.198 -38.328 1.00 74.69 174 GLU A N 1
ATOM 1444 C CA . GLU A 1 174 ? 25.160 19.142 -38.147 1.00 74.69 174 GLU A CA 1
ATOM 1445 C C . GLU A 1 174 ? 24.693 17.699 -37.972 1.00 74.69 174 GLU A C 1
ATOM 1447 O O . GLU A 1 174 ? 23.900 17.417 -37.075 1.00 74.69 174 GLU A O 1
ATOM 1452 N N . ILE A 1 175 ? 25.249 16.766 -38.749 1.00 75.31 175 ILE A N 1
ATOM 1453 C CA . ILE A 1 175 ? 24.970 15.330 -38.612 1.00 75.31 175 ILE A CA 1
ATOM 1454 C C . ILE A 1 175 ? 25.342 14.838 -37.207 1.00 75.31 175 ILE A C 1
ATOM 1456 O O . ILE A 1 175 ? 24.575 14.097 -36.587 1.00 75.31 175 ILE A O 1
ATOM 1460 N N . GLN A 1 176 ? 26.486 15.270 -36.670 1.00 79.50 176 GLN A N 1
ATOM 1461 C CA . GLN A 1 176 ? 26.877 14.933 -35.301 1.00 79.50 176 GLN A CA 1
ATOM 1462 C C . GLN A 1 176 ? 25.918 15.520 -34.260 1.00 79.50 176 GLN A C 1
ATOM 1464 O O . GLN A 1 176 ? 25.516 14.797 -33.350 1.00 79.50 176 GLN A O 1
ATOM 1469 N N . LYS A 1 177 ? 25.482 16.778 -34.411 1.00 81.62 177 LYS A N 1
ATOM 1470 C CA . LYS A 1 177 ? 24.477 17.384 -33.516 1.00 81.62 177 LYS A CA 1
ATOM 1471 C C . LYS A 1 177 ? 23.161 16.609 -33.521 1.00 81.62 177 LYS A C 1
ATOM 1473 O O . LYS A 1 177 ? 22.608 16.347 -32.457 1.00 81.62 177 LYS A O 1
ATOM 1478 N N . TRP A 1 178 ? 22.686 16.187 -34.692 1.00 77.62 178 TRP A N 1
ATOM 1479 C CA . TRP A 1 178 ? 21.483 15.360 -34.808 1.00 77.62 178 TRP A CA 1
ATOM 1480 C C . TRP A 1 178 ? 21.636 14.011 -34.104 1.00 77.62 178 TRP A C 1
ATOM 1482 O O . TRP A 1 178 ? 20.747 13.605 -33.359 1.00 77.62 178 TRP A O 1
ATOM 1492 N N . ARG A 1 179 ? 22.777 13.335 -34.278 1.00 77.31 179 ARG A N 1
ATOM 1493 C CA . ARG A 1 179 ? 23.056 12.064 -33.591 1.00 77.31 179 ARG A CA 1
ATOM 1494 C C . ARG A 1 179 ? 23.135 12.224 -32.072 1.00 77.31 179 ARG A C 1
ATOM 1496 O O . ARG A 1 179 ? 22.617 11.371 -31.357 1.00 77.31 179 ARG A O 1
ATOM 1503 N N . ILE A 1 180 ? 23.739 13.310 -31.587 1.00 78.88 180 ILE A N 1
ATOM 1504 C CA . ILE A 1 180 ? 23.792 13.632 -30.153 1.00 78.88 180 ILE A CA 1
ATOM 1505 C C . ILE A 1 180 ? 22.379 13.871 -29.616 1.00 78.88 180 ILE A C 1
ATOM 1507 O O . ILE A 1 180 ? 21.993 13.224 -28.651 1.00 78.88 180 ILE A O 1
ATOM 1511 N N . ASN A 1 181 ? 21.568 14.690 -30.292 1.00 80.75 181 ASN A N 1
ATOM 1512 C CA . ASN A 1 181 ? 20.186 14.952 -29.878 1.00 80.75 181 ASN A CA 1
ATOM 1513 C C . ASN A 1 181 ? 19.341 13.671 -29.812 1.00 80.75 181 ASN A C 1
ATOM 1515 O O . ASN A 1 181 ? 18.555 13.488 -28.883 1.00 80.75 181 ASN A O 1
ATOM 1519 N N . ILE A 1 182 ? 19.495 12.770 -30.788 1.00 80.31 182 ILE A N 1
ATOM 1520 C CA . ILE A 1 182 ? 18.800 11.476 -30.795 1.00 80.31 182 ILE A CA 1
ATOM 1521 C C . ILE A 1 182 ? 19.256 10.628 -29.603 1.00 80.31 182 ILE A C 1
ATOM 1523 O O . ILE A 1 182 ? 18.415 10.082 -28.891 1.00 80.31 182 ILE A O 1
ATOM 1527 N N . ARG A 1 183 ? 20.564 10.552 -29.337 1.00 79.44 183 ARG A N 1
ATOM 1528 C CA . ARG A 1 183 ? 21.090 9.833 -28.170 1.00 79.44 183 ARG A CA 1
ATOM 1529 C C . ARG A 1 183 ? 20.563 10.422 -26.856 1.00 79.44 183 ARG A C 1
ATOM 1531 O O . ARG A 1 183 ? 20.121 9.663 -26.005 1.00 79.44 183 ARG A O 1
ATOM 1538 N N . ASP A 1 184 ? 20.521 11.742 -26.717 1.00 79.44 184 ASP A N 1
ATOM 1539 C CA . ASP A 1 184 ? 19.974 12.400 -25.523 1.00 79.44 184 ASP A CA 1
ATOM 1540 C C . ASP A 1 184 ? 18.467 12.138 -25.356 1.00 79.44 184 ASP A C 1
ATOM 1542 O O . ASP A 1 184 ? 17.974 12.022 -24.237 1.00 79.44 184 ASP A O 1
ATOM 1546 N N . THR A 1 185 ? 17.736 11.982 -26.464 1.00 79.88 185 THR A N 1
ATOM 1547 C CA . THR A 1 185 ? 16.290 11.705 -26.454 1.00 79.88 185 THR A CA 1
ATOM 1548 C C . THR A 1 185 ? 15.972 10.264 -26.046 1.00 79.88 185 THR A C 1
ATOM 1550 O O . THR A 1 185 ? 15.038 10.033 -25.280 1.00 79.88 185 THR A O 1
ATOM 1553 N N . PHE A 1 186 ? 16.718 9.282 -26.562 1.00 80.62 186 PHE A N 1
ATOM 1554 C CA . PHE A 1 186 ? 16.474 7.857 -26.286 1.00 80.62 186 PHE A CA 1
ATOM 1555 C C . PHE A 1 186 ? 17.281 7.309 -25.105 1.00 80.62 186 PHE A C 1
ATOM 1557 O O . PHE A 1 186 ? 17.038 6.181 -24.681 1.00 80.62 186 PHE A O 1
ATOM 1564 N N . GLY A 1 187 ? 18.194 8.107 -24.555 1.00 82.94 187 GLY A N 1
ATOM 1565 C CA . GLY A 1 187 ? 19.029 7.761 -23.415 1.00 82.94 187 GLY A CA 1
ATOM 1566 C C . GLY A 1 187 ? 20.398 7.188 -23.802 1.00 82.94 187 GLY A C 1
ATOM 1567 O O . GLY A 1 187 ? 20.663 6.869 -24.967 1.00 82.94 187 GLY A O 1
ATOM 1568 N N . PRO A 1 188 ? 21.297 7.060 -22.811 1.00 87.38 188 PRO A N 1
ATOM 1569 C CA . PRO A 1 188 ? 22.622 6.498 -23.018 1.00 87.38 188 PRO A CA 1
ATOM 1570 C C . PRO A 1 188 ? 22.554 5.001 -23.349 1.00 87.38 188 PRO A C 1
ATOM 1572 O O . PRO A 1 188 ? 21.515 4.346 -23.197 1.00 87.38 188 PRO A O 1
ATOM 1575 N N . ASN A 1 189 ? 23.707 4.465 -23.759 1.00 90.31 189 ASN A N 1
ATOM 1576 C CA . ASN A 1 189 ? 23.917 3.027 -23.903 1.00 90.31 189 ASN A CA 1
ATOM 1577 C C . ASN A 1 189 ? 23.502 2.286 -22.628 1.00 90.31 189 ASN A C 1
ATOM 1579 O O . ASN A 1 189 ? 23.553 2.847 -21.529 1.00 90.31 189 ASN A O 1
ATOM 1583 N N . TYR A 1 190 ? 23.086 1.034 -22.787 1.00 92.38 190 TYR A N 1
ATOM 1584 C CA . TYR A 1 190 ? 22.696 0.220 -21.644 1.00 92.38 190 TYR A CA 1
ATOM 1585 C C . TYR A 1 190 ? 23.872 -0.071 -20.722 1.00 92.38 190 TYR A C 1
ATOM 1587 O O . TYR A 1 190 ? 24.993 -0.317 -21.171 1.00 92.38 190 TYR A O 1
ATOM 1595 N N . VAL A 1 191 ? 23.574 -0.061 -19.429 1.00 91.38 191 VAL A N 1
ATOM 1596 C CA . VAL A 1 191 ? 24.402 -0.658 -18.387 1.00 91.38 191 VAL A CA 1
ATOM 1597 C C . VAL A 1 191 ? 23.752 -1.952 -17.906 1.00 91.38 191 VAL A C 1
ATOM 1599 O O . VAL A 1 191 ? 22.571 -2.202 -18.157 1.00 91.38 191 VAL A O 1
ATOM 1602 N N . PHE A 1 192 ? 24.525 -2.782 -17.216 1.00 88.56 192 PHE A N 1
ATOM 1603 C CA . PHE A 1 192 ? 24.081 -4.081 -16.715 1.00 88.56 192 PHE A CA 1
ATOM 1604 C C . PHE A 1 192 ? 22.784 -3.967 -15.894 1.00 88.56 192 PHE A C 1
ATOM 1606 O O . PHE A 1 192 ? 21.824 -4.706 -16.111 1.00 88.56 192 PHE A O 1
ATOM 1613 N N . GLU A 1 193 ? 22.717 -2.963 -15.019 1.00 87.12 193 GLU A N 1
ATOM 1614 C CA . GLU A 1 193 ? 21.596 -2.721 -14.114 1.00 87.12 193 GLU A CA 1
ATOM 1615 C C . GLU A 1 193 ? 20.295 -2.378 -14.853 1.00 87.12 193 GLU A C 1
ATOM 1617 O O . GLU A 1 193 ? 19.207 -2.606 -14.327 1.00 87.12 193 GLU A O 1
ATOM 1622 N N . ASP A 1 194 ? 20.368 -1.849 -16.079 1.00 87.31 194 ASP A N 1
ATOM 1623 C CA . ASP A 1 194 ? 19.170 -1.539 -16.862 1.00 87.31 194 ASP A CA 1
ATOM 1624 C C . ASP A 1 194 ? 18.381 -2.799 -17.217 1.00 87.31 194 ASP A C 1
ATOM 1626 O O . ASP A 1 194 ? 17.150 -2.760 -17.232 1.00 87.31 194 ASP A O 1
ATOM 1630 N N . MET A 1 195 ? 19.071 -3.911 -17.495 1.00 88.88 195 MET A N 1
ATOM 1631 C CA . MET A 1 195 ? 18.418 -5.170 -17.859 1.00 88.88 195 MET A CA 1
ATOM 1632 C C . MET A 1 195 ? 17.599 -5.689 -16.684 1.00 88.88 195 MET A C 1
ATOM 1634 O O . MET A 1 195 ? 16.417 -5.995 -16.831 1.00 88.88 195 MET A O 1
ATOM 1638 N N . GLU A 1 196 ? 18.201 -5.694 -15.497 1.00 82.50 196 GLU A N 1
ATOM 1639 C CA . GLU A 1 196 ? 17.527 -6.101 -14.273 1.00 82.50 196 GLU A CA 1
ATOM 1640 C C . GLU A 1 196 ? 16.404 -5.142 -13.873 1.00 82.50 196 GLU A C 1
ATOM 1642 O O . GLU A 1 196 ? 15.375 -5.581 -13.373 1.00 82.50 196 GLU A O 1
ATOM 1647 N N . ASN A 1 197 ? 16.575 -3.834 -14.068 1.00 83.62 197 ASN A N 1
ATOM 1648 C CA . ASN A 1 197 ? 15.555 -2.862 -13.683 1.00 83.62 197 ASN A CA 1
ATOM 1649 C C . ASN A 1 197 ? 14.329 -2.945 -14.595 1.00 83.62 197 ASN A C 1
ATOM 1651 O O . ASN A 1 197 ? 13.200 -2.978 -14.104 1.00 83.62 197 ASN A O 1
ATOM 1655 N N . ILE A 1 198 ? 14.551 -3.025 -15.910 1.00 82.81 198 ILE A N 1
ATOM 1656 C CA . ILE A 1 198 ? 13.484 -3.034 -16.915 1.00 82.81 198 ILE A CA 1
ATOM 1657 C C . ILE A 1 198 ? 12.797 -4.407 -16.963 1.00 82.81 198 ILE A C 1
ATOM 1659 O O . ILE A 1 198 ? 11.569 -4.474 -16.912 1.00 82.81 198 ILE A O 1
ATOM 1663 N N . LEU A 1 199 ? 13.554 -5.512 -17.003 1.00 79.75 199 LEU A N 1
ATOM 1664 C CA . LEU A 1 199 ? 12.967 -6.859 -17.011 1.00 79.75 199 LEU A CA 1
ATOM 1665 C C . LEU A 1 199 ? 12.587 -7.361 -15.624 1.00 79.75 199 LEU A C 1
ATOM 1667 O O . LEU A 1 199 ? 11.665 -8.157 -15.508 1.00 79.75 199 LEU A O 1
ATOM 1671 N N . GLY A 1 200 ? 13.232 -6.912 -14.554 1.00 73.19 200 GLY A N 1
ATOM 1672 C CA . GLY A 1 200 ? 12.828 -7.266 -13.193 1.00 73.19 200 GLY A CA 1
ATOM 1673 C C . GLY A 1 200 ? 11.644 -6.448 -12.683 1.00 73.19 200 GLY A C 1
ATOM 1674 O O . GLY A 1 200 ? 11.125 -6.765 -11.617 1.00 73.19 200 GLY A O 1
ATOM 1675 N N . ASN A 1 201 ? 11.218 -5.409 -13.420 1.00 72.44 201 ASN A N 1
ATOM 1676 C CA . ASN A 1 201 ? 10.284 -4.385 -12.939 1.00 72.44 201 ASN A CA 1
ATOM 1677 C C . ASN A 1 201 ? 10.664 -3.932 -11.513 1.00 72.44 201 ASN A C 1
ATOM 1679 O O . ASN A 1 201 ? 9.841 -3.918 -10.593 1.00 72.44 201 ASN A O 1
ATOM 1683 N N . LYS A 1 202 ? 11.966 -3.681 -11.294 1.00 73.12 202 LYS A N 1
ATOM 1684 C CA . LYS A 1 202 ? 12.494 -3.392 -9.956 1.00 73.12 202 LYS A CA 1
ATOM 1685 C C . LYS A 1 202 ? 11.949 -2.043 -9.500 1.00 73.12 202 LYS A C 1
ATOM 1687 O O . LYS A 1 202 ? 12.353 -0.989 -9.986 1.00 73.12 202 LYS A O 1
ATOM 1692 N N . ILE A 1 203 ? 11.046 -2.079 -8.527 1.00 73.19 203 ILE A N 1
ATOM 1693 C CA . ILE A 1 203 ? 10.520 -0.877 -7.886 1.00 73.19 203 ILE A CA 1
ATOM 1694 C C . ILE A 1 203 ? 11.592 -0.343 -6.937 1.00 73.19 203 ILE A C 1
ATOM 1696 O O . ILE A 1 203 ? 12.063 -1.055 -6.048 1.00 73.19 203 ILE A O 1
ATOM 1700 N N . ALA A 1 204 ? 11.967 0.925 -7.104 1.00 75.12 204 ALA A N 1
ATOM 1701 C CA . ALA A 1 204 ? 12.896 1.581 -6.195 1.00 75.12 204 ALA A CA 1
ATOM 1702 C C . ALA A 1 204 ? 12.336 1.567 -4.761 1.00 75.12 204 ALA A C 1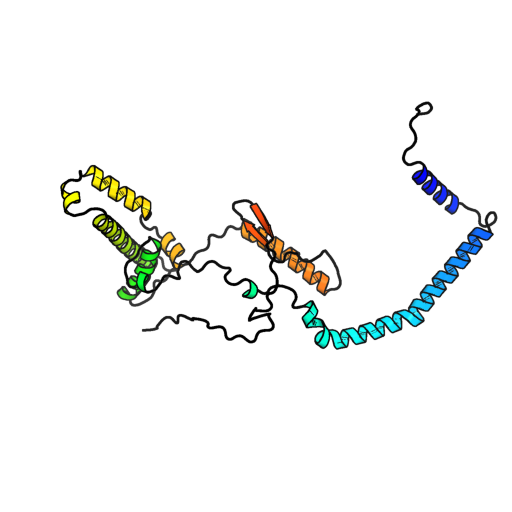
ATOM 1704 O O . ALA A 1 204 ? 11.287 2.150 -4.482 1.00 75.12 204 ALA A O 1
ATOM 1705 N N . ALA A 1 205 ? 13.049 0.912 -3.845 1.00 77.62 205 ALA A N 1
ATOM 1706 C CA . ALA A 1 205 ? 12.644 0.767 -2.453 1.00 77.62 205 ALA A CA 1
ATOM 1707 C C . ALA A 1 205 ? 13.595 1.535 -1.530 1.00 77.62 205 ALA A C 1
ATOM 1709 O O . ALA A 1 205 ? 14.803 1.298 -1.516 1.00 77.62 205 ALA A O 1
ATOM 1710 N N . VAL A 1 206 ? 13.041 2.439 -0.720 1.00 83.88 206 VAL A N 1
ATOM 1711 C CA . VAL A 1 206 ? 13.793 3.191 0.293 1.00 83.88 206 VAL A CA 1
ATOM 1712 C C . VAL A 1 206 ? 13.296 2.789 1.677 1.00 83.88 206 VAL A C 1
ATOM 1714 O O . VAL A 1 206 ? 12.107 2.899 1.976 1.00 83.88 206 VAL A O 1
ATOM 1717 N N . GLN A 1 207 ? 14.214 2.361 2.550 1.00 87.31 207 GLN A N 1
ATOM 1718 C CA . GLN A 1 207 ? 13.896 1.826 3.882 1.00 87.31 207 GLN A CA 1
ATOM 1719 C C . GLN A 1 207 ? 13.063 2.785 4.748 1.00 87.31 207 GLN A C 1
ATOM 1721 O O . GLN A 1 207 ? 12.256 2.342 5.567 1.00 87.31 207 GLN A O 1
ATOM 1726 N N . THR A 1 208 ? 13.233 4.097 4.569 1.00 88.75 208 THR A N 1
ATOM 1727 C CA . THR A 1 208 ? 12.491 5.119 5.316 1.00 88.75 208 THR A CA 1
ATOM 1728 C C . THR A 1 208 ? 11.001 5.095 4.988 1.00 88.75 208 THR A C 1
ATOM 1730 O O . THR A 1 208 ? 10.184 5.123 5.905 1.00 88.75 208 THR A O 1
ATOM 1733 N N . VAL A 1 209 ? 10.640 4.960 3.708 1.00 87.94 209 VAL A N 1
ATOM 1734 C CA . VAL A 1 209 ? 9.243 4.862 3.262 1.00 87.94 209 VAL A CA 1
ATOM 1735 C C . VAL A 1 209 ? 8.604 3.598 3.832 1.00 87.94 209 VAL A C 1
ATOM 1737 O O . VAL A 1 209 ? 7.543 3.675 4.449 1.00 87.94 209 VAL A O 1
ATOM 1740 N N . SER A 1 210 ? 9.290 2.455 3.735 1.00 90.19 210 SER A N 1
ATOM 1741 C CA . SER A 1 210 ? 8.805 1.192 4.304 1.00 90.19 210 SER A CA 1
ATOM 1742 C C . SER A 1 210 ? 8.603 1.279 5.817 1.00 90.19 210 SER A C 1
ATOM 1744 O O . SER A 1 210 ? 7.601 0.793 6.331 1.00 90.19 210 SER A O 1
ATOM 1746 N N . SER A 1 211 ? 9.515 1.944 6.533 1.00 93.75 211 SER A N 1
ATOM 1747 C CA . SER A 1 211 ? 9.402 2.154 7.983 1.00 93.75 211 SER A CA 1
ATOM 1748 C C . SER A 1 211 ? 8.180 2.998 8.356 1.00 93.75 211 SER A C 1
ATOM 1750 O O . SER A 1 211 ? 7.506 2.704 9.341 1.00 93.75 211 SER A O 1
ATOM 1752 N N . ILE A 1 212 ? 7.873 4.032 7.567 1.00 93.62 212 ILE A N 1
ATOM 1753 C CA . ILE A 1 212 ? 6.715 4.906 7.794 1.00 93.62 212 ILE A CA 1
ATOM 1754 C C . ILE A 1 212 ? 5.410 4.137 7.584 1.00 93.62 212 ILE A C 1
ATOM 1756 O O . ILE A 1 212 ? 4.557 4.138 8.471 1.00 93.62 212 ILE A O 1
ATOM 1760 N N . ILE A 1 213 ? 5.278 3.429 6.458 1.00 92.44 213 ILE A N 1
ATOM 1761 C CA . ILE A 1 213 ? 4.085 2.623 6.165 1.00 92.44 213 ILE A CA 1
ATOM 1762 C C . ILE A 1 213 ? 3.905 1.514 7.209 1.00 92.44 213 ILE A C 1
ATOM 1764 O O . ILE A 1 213 ? 2.812 1.355 7.752 1.00 92.44 213 ILE A O 1
ATOM 1768 N N . ALA A 1 214 ? 4.980 0.806 7.568 1.00 95.00 214 ALA A N 1
ATOM 1769 C CA . ALA A 1 214 ? 4.934 -0.247 8.580 1.00 95.00 214 ALA A CA 1
ATOM 1770 C C . ALA A 1 214 ? 4.536 0.286 9.965 1.00 95.00 214 ALA A C 1
ATOM 1772 O O . ALA A 1 214 ? 3.801 -0.380 10.693 1.00 95.00 214 ALA A O 1
ATOM 1773 N N . SER A 1 215 ? 4.987 1.490 10.331 1.00 95.56 215 SER A N 1
ATOM 1774 C CA . SER A 1 215 ? 4.598 2.145 11.585 1.00 95.56 215 SER A CA 1
ATOM 1775 C C . SER A 1 215 ? 3.092 2.417 11.631 1.00 95.56 215 SER A C 1
ATOM 1777 O O . SER A 1 215 ? 2.437 2.056 12.609 1.00 95.56 215 SER A O 1
ATOM 1779 N N . ILE A 1 216 ? 2.527 2.972 10.552 1.00 93.62 216 ILE A N 1
ATOM 1780 C CA . ILE A 1 216 ? 1.083 3.238 10.439 1.00 93.62 216 ILE A CA 1
ATOM 1781 C C . ILE A 1 216 ? 0.294 1.930 10.539 1.00 93.62 216 ILE A C 1
ATOM 1783 O O . ILE A 1 216 ? -0.589 1.805 11.386 1.00 93.62 216 ILE A O 1
ATOM 1787 N N . GLN A 1 217 ? 0.666 0.919 9.749 1.00 94.62 217 GLN A N 1
ATOM 1788 C CA . GLN A 1 217 ? 0.011 -0.393 9.770 1.00 94.62 217 GLN A CA 1
ATOM 1789 C C . GLN A 1 217 ? 0.070 -1.048 11.157 1.00 94.62 217 GLN A C 1
ATOM 1791 O O . GLN A 1 217 ? -0.919 -1.611 11.621 1.00 94.62 217 GLN A O 1
ATOM 1796 N N . SER A 1 218 ? 1.207 -0.939 11.848 1.00 96.25 218 SER A N 1
ATOM 1797 C CA . SER A 1 218 ? 1.384 -1.504 13.190 1.00 96.25 218 SER A CA 1
ATOM 1798 C C . SER A 1 218 ? 0.499 -0.813 14.230 1.00 96.25 218 SER A C 1
ATOM 1800 O O . SER A 1 218 ? -0.057 -1.479 15.104 1.00 96.25 218 SER A O 1
ATOM 1802 N N . GLN A 1 219 ? 0.347 0.512 14.146 1.00 95.12 219 GLN A N 1
ATOM 1803 C CA . GLN A 1 219 ? -0.538 1.260 15.041 1.00 95.12 219 GLN A CA 1
ATOM 1804 C C . GLN A 1 219 ? -2.007 0.883 14.826 1.00 95.12 219 GLN A C 1
ATOM 1806 O O . GLN A 1 219 ? -2.716 0.641 15.803 1.00 95.12 219 GLN A O 1
ATOM 1811 N N . GLU A 1 220 ? -2.453 0.764 13.574 1.00 93.19 220 GLU A N 1
ATOM 1812 C CA . GLU A 1 220 ? -3.826 0.346 13.270 1.00 93.19 220 GLU A CA 1
ATOM 1813 C C . GLU A 1 220 ? -4.090 -1.105 13.684 1.00 93.19 220 GLU A C 1
ATOM 1815 O O . GLU A 1 220 ? -5.101 -1.390 14.326 1.00 93.19 220 GLU A O 1
ATOM 1820 N N . ALA A 1 221 ? -3.140 -2.013 13.443 1.00 94.25 221 ALA A N 1
ATOM 1821 C CA . ALA A 1 221 ? -3.239 -3.394 13.908 1.00 94.25 221 ALA A CA 1
ATOM 1822 C C . ALA A 1 221 ? -3.392 -3.472 15.436 1.00 94.25 221 ALA A C 1
ATOM 1824 O O . ALA A 1 221 ? -4.235 -4.213 15.943 1.00 94.25 221 ALA A O 1
ATOM 1825 N N . LEU A 1 222 ? -2.627 -2.671 16.188 1.00 94.50 222 LEU A N 1
ATOM 1826 C CA . LEU A 1 222 ? -2.759 -2.598 17.644 1.00 94.50 222 LEU A CA 1
ATOM 1827 C C . LEU A 1 222 ? -4.144 -2.100 18.064 1.00 94.50 222 LEU A C 1
ATOM 1829 O O . LEU A 1 222 ? -4.768 -2.725 18.923 1.00 94.50 222 LEU A O 1
ATOM 1833 N N . LYS A 1 223 ? -4.649 -1.017 17.461 1.00 93.06 223 LYS A N 1
ATOM 1834 C CA . LYS A 1 223 ? -5.990 -0.491 17.772 1.00 93.06 223 LYS A CA 1
ATOM 1835 C C . LYS A 1 223 ? -7.065 -1.556 17.571 1.00 93.06 223 LYS A C 1
ATOM 1837 O O . LYS A 1 223 ? -7.885 -1.767 18.465 1.00 93.06 223 LYS A O 1
ATOM 1842 N N . LEU A 1 224 ? -7.020 -2.272 16.448 1.00 89.75 224 LEU A N 1
ATOM 1843 C CA . LEU A 1 224 ? -7.974 -3.334 16.128 1.00 89.75 224 LEU A CA 1
ATOM 1844 C C . LEU A 1 224 ? -7.874 -4.518 17.102 1.00 89.75 224 LEU A C 1
ATOM 1846 O O . LEU A 1 224 ? -8.893 -4.967 17.623 1.00 89.75 224 LEU A O 1
ATOM 1850 N N . ILE A 1 225 ? -6.662 -4.983 17.429 1.00 91.94 225 ILE A N 1
ATOM 1851 C CA . ILE A 1 225 ? -6.456 -6.101 18.369 1.00 91.94 225 ILE A CA 1
ATOM 1852 C C . ILE A 1 225 ? -6.955 -5.756 19.777 1.00 91.94 225 ILE A C 1
ATOM 1854 O O . ILE A 1 225 ? -7.560 -6.597 20.446 1.00 91.94 225 ILE A O 1
ATOM 1858 N N . PHE A 1 226 ? -6.686 -4.543 20.263 1.00 90.94 226 PHE A N 1
ATOM 1859 C CA . PHE A 1 226 ? -7.164 -4.123 21.580 1.00 90.94 226 PHE A CA 1
ATOM 1860 C C . PHE A 1 226 ? -8.689 -4.026 21.604 1.00 90.94 226 PHE A C 1
ATOM 1862 O O . PHE A 1 226 ? -9.303 -4.541 22.545 1.00 90.94 226 PHE A O 1
ATOM 1869 N N . ARG A 1 227 ? -9.296 -3.472 20.547 1.00 85.69 227 ARG A N 1
ATOM 1870 C CA . ARG A 1 227 ? -10.755 -3.382 20.405 1.00 85.69 227 ARG A CA 1
ATOM 1871 C C . ARG A 1 227 ? -11.416 -4.751 20.362 1.00 85.69 227 ARG A C 1
ATOM 1873 O O . ARG A 1 227 ? -12.378 -4.968 21.091 1.00 85.69 227 ARG A O 1
ATOM 1880 N N . ALA A 1 228 ? -10.836 -5.704 19.635 1.00 83.19 228 ALA A N 1
ATOM 1881 C CA . ALA A 1 228 ? -11.294 -7.094 19.624 1.00 83.19 228 ALA A CA 1
ATOM 1882 C C . ALA A 1 228 ? -11.251 -7.754 21.020 1.00 83.19 228 ALA A C 1
ATOM 1884 O O . ALA A 1 228 ? -12.010 -8.676 21.299 1.00 83.19 228 ALA A O 1
ATOM 1885 N N . LYS A 1 229 ? -10.395 -7.267 21.929 1.00 88.94 229 LYS A N 1
ATOM 1886 C CA . LYS A 1 229 ? -10.318 -7.709 23.335 1.00 88.94 229 LYS A CA 1
ATOM 1887 C C . LYS A 1 229 ? -11.153 -6.854 24.299 1.00 88.94 229 LYS A C 1
ATOM 1889 O O . LYS A 1 229 ? -10.972 -6.964 25.512 1.00 88.94 229 LYS A O 1
ATOM 1894 N N . GLY A 1 230 ? -12.021 -5.980 23.789 1.00 83.06 230 GLY A N 1
ATOM 1895 C CA . GLY A 1 230 ? -12.873 -5.102 24.594 1.00 83.06 230 GLY A CA 1
ATOM 1896 C C . GLY A 1 230 ? -12.139 -3.926 25.249 1.00 83.06 230 GLY A C 1
ATOM 1897 O O . GLY A 1 230 ? -12.630 -3.368 26.228 1.00 83.06 230 GLY A O 1
ATOM 1898 N N . ARG A 1 231 ? -10.950 -3.554 24.757 1.00 86.81 231 ARG A N 1
ATOM 1899 C CA . ARG A 1 231 ? -10.192 -2.380 25.219 1.00 86.81 231 ARG A CA 1
ATOM 1900 C C . ARG A 1 231 ? -10.123 -1.341 24.107 1.00 86.81 231 ARG A C 1
ATOM 1902 O O . ARG A 1 231 ? -9.765 -1.675 22.986 1.00 86.81 231 ARG A O 1
ATOM 1909 N N . ASP A 1 232 ? -10.387 -0.078 24.416 1.00 88.81 232 ASP A N 1
ATOM 1910 C CA . ASP A 1 232 ? -10.266 1.001 23.434 1.00 88.81 232 ASP A CA 1
ATOM 1911 C C . ASP A 1 232 ? -8.995 1.822 23.681 1.00 88.81 232 ASP A C 1
ATOM 1913 O O . ASP A 1 232 ? -8.827 2.414 24.746 1.00 88.81 232 ASP A O 1
ATOM 1917 N N . ILE A 1 233 ? -8.088 1.828 22.701 1.00 89.19 233 ILE A N 1
ATOM 1918 C CA . ILE A 1 233 ? -6.864 2.650 22.699 1.00 89.19 233 ILE A CA 1
ATOM 1919 C C . ILE A 1 233 ? -6.915 3.759 21.637 1.00 89.19 233 ILE A C 1
ATOM 1921 O O . ILE A 1 233 ? -5.905 4.405 21.363 1.00 89.19 233 ILE A O 1
ATOM 1925 N N . GLY A 1 234 ? -8.089 3.976 21.039 1.00 88.25 234 GLY A N 1
ATOM 1926 C CA . GLY A 1 234 ? -8.343 4.985 20.020 1.00 88.25 234 GLY A CA 1
ATOM 1927 C C . GLY A 1 234 ? -9.136 4.429 18.833 1.00 88.25 234 GLY A C 1
ATOM 1928 O O . GLY A 1 234 ? -9.135 3.215 18.599 1.00 88.25 234 GLY A O 1
ATOM 1929 N N . PRO A 1 235 ? -9.808 5.306 18.066 1.00 88.31 235 PRO A N 1
ATOM 1930 C CA . PRO A 1 235 ? -10.526 4.907 16.864 1.00 88.31 235 PRO A CA 1
ATOM 1931 C C . PRO A 1 235 ? -9.571 4.399 15.768 1.00 88.31 235 PRO A C 1
ATOM 1933 O O . PRO A 1 235 ? -8.460 4.939 15.634 1.00 88.31 235 PRO A O 1
ATOM 1936 N N . PRO A 1 236 ? -9.993 3.383 14.983 1.00 88.44 236 PRO A N 1
ATOM 1937 C CA . PRO A 1 236 ? -9.377 3.048 13.710 1.00 88.44 236 PRO A CA 1
ATOM 1938 C C . PRO A 1 236 ? -9.276 4.284 12.826 1.00 88.44 236 PRO A C 1
ATOM 1940 O O . PRO A 1 236 ? -10.079 5.212 12.941 1.00 88.44 236 PRO A O 1
ATOM 1943 N N . MET A 1 237 ? -8.270 4.290 11.966 1.00 87.69 237 MET A N 1
ATOM 1944 C CA . MET A 1 237 ? -8.066 5.352 10.994 1.00 87.69 237 MET A CA 1
ATOM 1945 C C . MET A 1 237 ? -9.296 5.527 10.086 1.00 87.69 237 MET A C 1
ATOM 1947 O O . MET A 1 237 ? -9.767 4.570 9.475 1.00 87.69 237 MET A O 1
ATOM 1951 N N . ASP A 1 238 ? -9.772 6.768 9.994 1.00 85.06 238 ASP A N 1
ATOM 1952 C CA . ASP A 1 238 ? -10.834 7.221 9.096 1.00 85.06 238 ASP A CA 1
ATOM 1953 C C . ASP A 1 238 ? -10.409 8.580 8.501 1.00 85.06 238 ASP A C 1
ATOM 1955 O O . ASP A 1 238 ? -10.128 9.505 9.277 1.00 85.06 238 ASP A O 1
ATOM 1959 N N . PRO A 1 239 ? -10.281 8.730 7.167 1.00 85.44 239 PRO A N 1
ATOM 1960 C CA . PRO A 1 239 ? -10.504 7.732 6.112 1.00 85.44 239 PRO A CA 1
ATOM 1961 C C . PRO A 1 239 ? -9.579 6.502 6.171 1.00 85.44 239 PRO A C 1
ATOM 1963 O O . PRO A 1 239 ? -8.430 6.632 6.595 1.00 85.44 239 PRO A O 1
ATOM 1966 N N . PRO A 1 240 ? -10.023 5.319 5.696 1.00 83.44 240 PRO A N 1
ATOM 1967 C CA . PRO A 1 240 ? -9.264 4.069 5.817 1.00 83.44 240 PRO A CA 1
ATOM 1968 C C . PRO A 1 240 ? -8.029 4.000 4.905 1.00 83.44 240 PRO A C 1
ATOM 1970 O O . PRO A 1 240 ? -7.183 3.125 5.086 1.00 83.44 240 PRO A O 1
ATOM 1973 N N . TYR A 1 241 ? -7.903 4.906 3.930 1.00 88.50 241 TYR A N 1
ATOM 1974 C CA . TYR A 1 241 ? -6.804 4.917 2.970 1.00 88.50 241 TYR A CA 1
ATOM 1975 C C . TYR A 1 241 ? -5.942 6.172 3.111 1.00 88.50 241 TYR A C 1
ATOM 1977 O O . TYR A 1 241 ? -6.441 7.301 3.135 1.00 88.50 241 TYR A O 1
ATOM 1985 N N . VAL A 1 242 ? -4.624 5.972 3.142 1.00 90.19 242 VAL A N 1
ATOM 1986 C CA . VAL A 1 242 ? -3.630 7.045 3.196 1.00 90.19 242 VAL A CA 1
ATOM 1987 C C . VAL A 1 242 ? -2.562 6.826 2.132 1.00 90.19 242 VAL A C 1
ATOM 1989 O O . VAL A 1 242 ? -1.972 5.753 2.025 1.00 90.19 242 VAL A O 1
ATOM 1992 N N . ASN A 1 243 ? -2.305 7.866 1.349 1.00 89.19 243 ASN A N 1
ATOM 1993 C CA . ASN A 1 243 ? -1.166 7.949 0.453 1.00 89.19 243 ASN A CA 1
ATOM 1994 C C . ASN A 1 243 ? -0.027 8.698 1.160 1.00 89.19 243 ASN A C 1
ATOM 1996 O O . ASN A 1 243 ? -0.256 9.728 1.796 1.00 89.19 243 ASN A O 1
ATOM 2000 N N . TYR A 1 244 ? 1.199 8.192 1.050 1.00 90.62 244 TYR A N 1
ATOM 2001 C CA . TYR A 1 244 ? 2.389 8.853 1.575 1.00 90.62 244 TYR A CA 1
ATOM 2002 C C . TYR A 1 244 ? 3.391 9.104 0.451 1.00 90.62 244 TYR A C 1
ATOM 2004 O O . TYR A 1 244 ? 3.922 8.168 -0.149 1.00 90.62 244 TYR A O 1
ATOM 2012 N N . SER A 1 245 ? 3.696 10.378 0.203 1.00 88.12 245 SER A N 1
ATOM 2013 C CA . SER A 1 245 ? 4.744 10.766 -0.739 1.00 88.12 245 SER A CA 1
ATOM 2014 C C . SER A 1 245 ? 6.071 10.943 -0.011 1.00 88.12 245 SER A C 1
ATOM 2016 O O . SER A 1 245 ? 6.270 11.931 0.695 1.00 88.12 245 SER A O 1
ATOM 2018 N N . GLY A 1 246 ? 7.015 10.023 -0.224 1.00 84.75 246 GLY A N 1
ATOM 2019 C CA . GLY A 1 246 ? 8.369 10.124 0.336 1.00 84.75 246 GLY A CA 1
ATOM 2020 C C . GLY A 1 246 ? 9.185 11.311 -0.196 1.00 84.75 246 GLY A C 1
ATOM 2021 O O . GLY A 1 246 ? 10.104 11.763 0.478 1.00 84.75 246 GLY A O 1
ATOM 2022 N N . ILE A 1 247 ? 8.833 11.844 -1.374 1.00 85.88 247 ILE A N 1
ATOM 2023 C CA . ILE A 1 247 ? 9.504 13.006 -1.984 1.00 85.88 247 ILE A CA 1
ATOM 2024 C C . ILE A 1 247 ? 9.138 14.291 -1.238 1.00 85.88 247 ILE A C 1
ATOM 2026 O O . ILE A 1 247 ? 10.008 15.105 -0.935 1.00 85.88 247 ILE A O 1
ATOM 2030 N N . TYR A 1 248 ? 7.849 14.471 -0.942 1.00 88.38 248 TYR A N 1
ATOM 2031 C CA . TYR A 1 248 ? 7.340 15.690 -0.311 1.00 88.38 248 TYR A CA 1
ATOM 2032 C C . TYR A 1 248 ? 7.133 15.548 1.203 1.00 88.38 248 TYR A C 1
ATOM 2034 O O . TYR A 1 248 ? 6.925 16.545 1.888 1.00 88.38 248 TYR A O 1
ATOM 2042 N N . GLY A 1 249 ? 7.185 14.325 1.737 1.00 87.88 249 GLY A N 1
ATOM 2043 C CA . GLY A 1 249 ? 6.891 14.031 3.139 1.00 87.88 249 GLY A CA 1
ATOM 2044 C C . GLY A 1 249 ? 5.424 14.259 3.515 1.00 87.88 249 GLY A C 1
ATOM 2045 O O . GLY A 1 249 ? 5.134 14.539 4.675 1.00 87.88 249 GLY A O 1
ATOM 2046 N N . ILE A 1 250 ? 4.509 14.182 2.545 1.00 91.50 250 ILE A N 1
ATOM 2047 C CA . ILE A 1 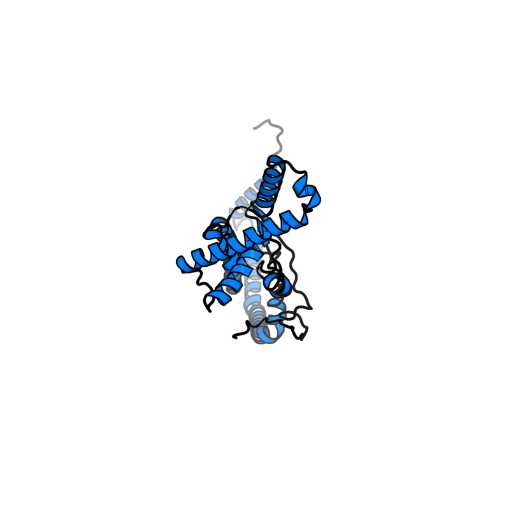250 ? 3.091 14.520 2.717 1.00 91.50 250 ILE A CA 1
ATOM 2048 C C . ILE A 1 250 ? 2.264 13.245 2.880 1.00 91.50 250 ILE A C 1
ATOM 2050 O O . ILE A 1 250 ? 2.472 12.268 2.157 1.00 91.50 250 ILE A O 1
ATOM 2054 N N . PHE A 1 251 ? 1.312 13.297 3.813 1.00 92.25 251 PHE A N 1
ATOM 2055 C CA . PHE A 1 251 ? 0.237 12.322 3.957 1.00 92.25 251 PHE A CA 1
ATOM 2056 C C . PHE A 1 251 ? -1.043 12.884 3.346 1.00 92.25 251 PHE A C 1
ATOM 2058 O O . PHE A 1 251 ? -1.495 13.962 3.731 1.00 92.25 251 PHE A O 1
ATOM 2065 N N . GLU A 1 252 ? -1.637 12.138 2.426 1.00 90.00 252 GLU A N 1
ATOM 2066 C CA . GLU A 1 252 ? -2.907 12.475 1.795 1.00 90.00 252 GLU A CA 1
ATOM 2067 C C . GLU A 1 252 ? -3.926 11.401 2.159 1.00 90.00 252 GLU A C 1
ATOM 2069 O 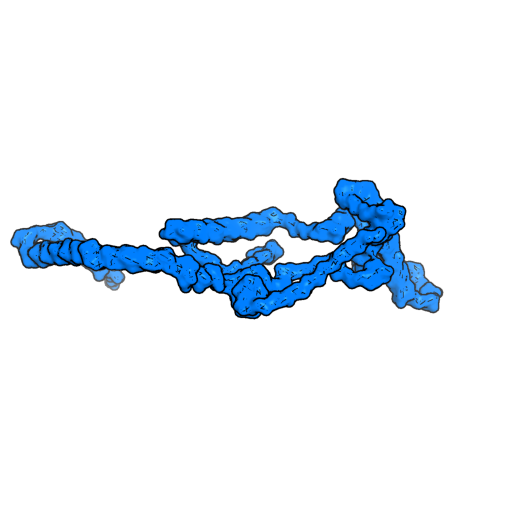O . GLU A 1 252 ? -3.766 10.228 1.820 1.00 90.00 252 GLU A O 1
ATOM 2074 N N . GLN A 1 253 ? -4.971 11.793 2.880 1.00 88.19 253 GLN A N 1
ATOM 2075 C CA . GLN A 1 253 ? -6.082 10.898 3.174 1.00 88.19 253 GLN A CA 1
ATOM 2076 C C . GLN A 1 253 ? -7.001 10.835 1.960 1.00 88.19 253 GLN A C 1
ATOM 2078 O O . GLN A 1 253 ? -7.448 11.869 1.459 1.00 88.19 253 GLN A O 1
ATOM 2083 N N . VAL A 1 254 ? -7.289 9.621 1.500 1.00 82.69 254 VAL A N 1
ATOM 2084 C CA . VAL A 1 254 ? -8.203 9.393 0.384 1.00 82.69 254 VAL A CA 1
ATOM 2085 C C . VAL A 1 254 ? -9.503 8.844 0.967 1.00 82.69 254 VAL A C 1
ATOM 2087 O O . VAL A 1 254 ? -9.485 7.766 1.565 1.00 82.69 254 VAL A O 1
ATOM 2090 N N . PRO A 1 255 ? -10.632 9.563 0.840 1.00 81.44 255 PRO A N 1
ATOM 2091 C CA . PRO A 1 255 ? -11.924 9.038 1.248 1.00 81.44 255 PRO A CA 1
ATOM 2092 C C . PRO A 1 255 ? -12.316 7.913 0.289 1.00 81.44 255 PRO A C 1
ATOM 2094 O O . PRO A 1 255 ? -12.713 8.156 -0.849 1.00 81.44 255 PRO A O 1
ATOM 2097 N N . VAL A 1 256 ? -12.149 6.675 0.748 1.00 83.62 256 VAL A N 1
ATOM 2098 C CA . VAL A 1 256 ? -12.518 5.472 0.005 1.00 83.62 256 VAL A CA 1
ATOM 2099 C C . VAL A 1 256 ? -13.732 4.857 0.673 1.00 83.62 256 VAL A C 1
ATOM 2101 O O . VAL A 1 256 ? -13.692 4.523 1.856 1.00 83.62 256 VAL A O 1
ATOM 2104 N N . PHE A 1 257 ? -14.789 4.678 -0.108 1.00 83.75 257 PHE A N 1
ATOM 2105 C CA . PHE A 1 257 ? -16.032 4.068 0.339 1.00 83.75 257 PHE A CA 1
ATOM 2106 C C . PHE A 1 257 ? -16.218 2.707 -0.321 1.00 83.75 257 PHE A C 1
ATOM 2108 O O . PHE A 1 257 ? -15.796 2.493 -1.462 1.00 83.75 257 PHE A O 1
ATOM 2115 N N . LYS A 1 258 ? -16.845 1.786 0.414 1.00 85.50 258 LYS A N 1
ATOM 2116 C CA . LYS A 1 258 ? -17.300 0.512 -0.134 1.00 85.50 258 LYS A CA 1
ATOM 2117 C C . LYS A 1 258 ? -18.251 0.799 -1.294 1.00 85.50 258 LYS A C 1
ATOM 2119 O O . LYS A 1 258 ? -19.131 1.651 -1.171 1.00 85.50 258 LYS A O 1
ATOM 2124 N N . ARG A 1 259 ? -18.054 0.117 -2.421 1.00 83.56 259 ARG A N 1
ATOM 2125 C CA . ARG A 1 259 ? -18.971 0.227 -3.558 1.00 83.56 259 ARG A CA 1
ATOM 2126 C C . ARG A 1 259 ? -19.978 -0.914 -3.507 1.00 83.56 259 ARG A C 1
ATOM 2128 O O . ARG A 1 259 ? -19.571 -2.066 -3.388 1.00 83.56 259 ARG A O 1
ATOM 2135 N N . GLU A 1 260 ? -21.257 -0.589 -3.653 1.00 84.06 260 GLU A N 1
ATOM 2136 C CA . GLU A 1 260 ? -22.339 -1.582 -3.757 1.00 84.06 260 GLU A CA 1
ATOM 2137 C C . GLU A 1 260 ? -22.183 -2.461 -5.007 1.00 84.06 260 GLU A C 1
ATOM 2139 O O . GLU A 1 260 ? -22.585 -3.617 -5.010 1.00 84.06 260 GLU A O 1
ATOM 2144 N N . ASP A 1 261 ? -21.540 -1.930 -6.053 1.00 83.75 261 ASP A N 1
ATOM 2145 C CA . ASP A 1 261 ? -21.284 -2.619 -7.319 1.00 83.75 261 ASP A CA 1
ATOM 2146 C C . ASP A 1 261 ? -19.967 -3.414 -7.359 1.00 83.75 261 ASP A C 1
ATOM 2148 O O . ASP A 1 261 ? -19.492 -3.812 -8.426 1.00 83.75 261 ASP A O 1
ATOM 2152 N N . CYS A 1 262 ? -19.318 -3.593 -6.210 1.00 82.69 262 CYS A N 1
ATOM 2153 C CA . CYS A 1 262 ? -18.091 -4.366 -6.123 1.00 82.69 262 CYS A CA 1
ATOM 2154 C C . CYS A 1 262 ? -18.389 -5.863 -6.288 1.00 82.69 262 CYS A C 1
ATOM 2156 O O . CYS A 1 262 ? -19.236 -6.395 -5.586 1.00 82.69 262 CYS A O 1
ATOM 2158 N N . ILE A 1 263 ? -17.648 -6.554 -7.158 1.00 81.19 263 ILE A N 1
ATOM 2159 C CA . ILE A 1 263 ? -17.798 -8.008 -7.362 1.00 81.19 263 ILE A CA 1
ATOM 2160 C C . ILE A 1 263 ? -17.408 -8.805 -6.102 1.00 81.19 263 ILE A C 1
ATOM 2162 O O . ILE A 1 263 ? -17.953 -9.875 -5.866 1.00 81.19 263 ILE A O 1
ATOM 2166 N N . ASP A 1 264 ? -16.484 -8.282 -5.286 1.00 82.62 264 ASP A N 1
ATOM 2167 C CA . ASP A 1 264 ? -15.953 -9.018 -4.128 1.00 82.62 264 ASP A CA 1
ATOM 2168 C C . ASP A 1 264 ? -16.717 -8.755 -2.826 1.00 82.62 264 ASP A C 1
ATOM 2170 O O . ASP A 1 264 ? -16.888 -9.665 -2.023 1.00 82.62 264 ASP A O 1
ATOM 2174 N N . CYS A 1 265 ? -17.113 -7.506 -2.568 1.00 82.06 265 CYS A N 1
ATOM 2175 C CA . CYS A 1 265 ? -17.770 -7.123 -1.309 1.00 82.06 265 CYS A CA 1
ATOM 2176 C C . CYS A 1 265 ? -19.100 -6.389 -1.507 1.00 82.06 265 CYS A C 1
ATOM 2178 O O . CYS A 1 265 ? -19.662 -5.886 -0.545 1.00 82.06 265 CYS A O 1
ATOM 2180 N N . GLY A 1 266 ? -19.568 -6.243 -2.745 1.00 81.25 266 GLY A N 1
ATOM 2181 C CA . GLY A 1 266 ? -20.883 -5.686 -3.047 1.00 81.25 266 GLY A CA 1
ATOM 2182 C C . GLY A 1 266 ? -21.933 -6.786 -3.179 1.00 81.25 266 GLY A C 1
ATOM 2183 O O . GLY A 1 266 ? -21.616 -7.973 -3.159 1.00 81.25 266 GLY A O 1
ATOM 2184 N N . ASP A 1 267 ? -23.185 -6.386 -3.377 1.00 78.50 267 ASP A N 1
ATOM 2185 C CA . ASP A 1 267 ? -24.328 -7.311 -3.430 1.00 78.50 267 ASP A CA 1
ATOM 2186 C C . ASP A 1 267 ? -24.559 -7.905 -4.835 1.00 78.50 267 ASP A C 1
ATOM 2188 O O . ASP A 1 267 ? -25.600 -8.507 -5.111 1.00 78.50 267 ASP A O 1
ATOM 2192 N N . ILE A 1 268 ? -23.623 -7.695 -5.768 1.00 75.12 268 ILE A N 1
ATOM 2193 C CA . ILE A 1 268 ? -23.769 -8.096 -7.171 1.00 75.12 268 ILE A CA 1
ATOM 2194 C C . ILE A 1 268 ? -23.045 -9.420 -7.431 1.00 75.12 268 ILE A C 1
ATOM 2196 O O . ILE A 1 268 ? -21.821 -9.494 -7.369 1.00 75.12 268 ILE A O 1
ATOM 2200 N N . GLU A 1 269 ? -23.790 -10.436 -7.870 1.00 65.06 269 GLU A N 1
ATOM 2201 C CA . GLU A 1 269 ? -23.218 -11.607 -8.542 1.00 65.06 269 GLU A CA 1
ATOM 2202 C C . GLU A 1 269 ? -22.789 -11.214 -9.969 1.00 65.06 269 GLU A C 1
ATOM 2204 O O . GLU A 1 269 ? -23.610 -11.111 -10.883 1.00 65.06 269 GLU A O 1
ATOM 2209 N N . GLY A 1 270 ? -21.498 -10.932 -10.161 1.00 60.53 270 GLY A N 1
ATOM 2210 C CA . GLY A 1 270 ? -20.915 -10.581 -11.459 1.00 60.53 270 GLY A CA 1
ATOM 2211 C C . GLY A 1 270 ? -19.864 -11.590 -11.922 1.00 60.53 270 GLY A C 1
ATOM 2212 O O . GLY A 1 270 ? -19.042 -12.046 -11.133 1.00 60.53 270 GLY A O 1
ATOM 2213 N N . GLU A 1 271 ? -19.849 -11.917 -13.217 1.00 58.53 271 GLU A N 1
ATOM 2214 C CA . GLU A 1 271 ? -18.746 -12.662 -13.836 1.00 58.53 271 GLU A CA 1
ATOM 2215 C C . GLU A 1 271 ? -17.613 -11.698 -14.208 1.00 58.53 271 GLU A C 1
ATOM 2217 O O . GLU A 1 271 ? -17.787 -10.777 -15.012 1.00 58.53 271 GLU A O 1
ATOM 2222 N N . GLU A 1 272 ? -16.427 -11.913 -13.643 1.00 54.31 272 GLU A N 1
ATOM 2223 C CA . GLU A 1 272 ? -15.243 -11.145 -14.004 1.00 54.31 272 GLU A CA 1
ATOM 2224 C C . GLU A 1 272 ? -14.507 -11.812 -15.173 1.00 54.31 272 GLU A C 1
ATOM 2226 O O . GLU A 1 272 ? -13.973 -12.917 -15.061 1.00 54.31 272 GLU A O 1
ATOM 2231 N N . ASN A 1 273 ? -14.447 -11.131 -16.320 1.00 52.62 273 ASN A N 1
ATOM 2232 C CA . ASN A 1 273 ? -13.634 -11.582 -17.446 1.00 52.62 273 ASN A CA 1
ATOM 2233 C C . ASN A 1 273 ? -12.154 -11.296 -17.160 1.00 52.62 273 ASN A C 1
ATOM 2235 O O . ASN A 1 273 ? -11.632 -10.234 -17.503 1.00 52.62 273 ASN A O 1
ATOM 2239 N N . VAL A 1 274 ? -11.465 -12.254 -16.540 1.00 48.97 274 VAL A N 1
ATOM 2240 C CA . VAL A 1 274 ? -10.013 -12.192 -16.355 1.00 48.97 274 VAL A CA 1
ATOM 2241 C C . VAL A 1 274 ? -9.334 -12.560 -17.674 1.00 48.97 274 VAL A C 1
ATOM 2243 O O . VAL A 1 274 ? -9.303 -13.722 -18.081 1.00 48.97 274 VAL A O 1
ATOM 2246 N N . SER A 1 275 ? -8.755 -11.576 -18.361 1.00 40.66 275 SER A N 1
ATOM 2247 C CA . SER A 1 275 ? -7.904 -11.827 -19.524 1.00 40.66 275 SER A CA 1
ATOM 2248 C C . SER A 1 275 ? -6.536 -12.338 -19.065 1.00 40.66 275 SER A C 1
ATOM 2250 O O . SER A 1 275 ? -5.582 -11.569 -18.939 1.00 40.66 275 SER A O 1
ATOM 2252 N N . ILE A 1 276 ? -6.437 -13.638 -18.787 1.00 35.47 276 ILE A N 1
ATOM 2253 C CA . ILE A 1 276 ? -5.154 -14.298 -18.531 1.00 35.47 276 ILE A CA 1
ATOM 2254 C C . ILE A 1 276 ? -4.460 -14.489 -19.882 1.00 35.47 276 ILE A C 1
ATOM 2256 O O . ILE A 1 276 ? -4.866 -15.325 -20.690 1.00 35.47 276 ILE A O 1
ATOM 2260 N N . VAL A 1 277 ? -3.413 -13.707 -20.145 1.00 41.56 277 VAL A N 1
ATOM 2261 C CA . VAL A 1 277 ? -2.518 -13.963 -21.279 1.00 41.56 277 VAL A CA 1
ATOM 2262 C C . VAL A 1 277 ? -1.626 -15.133 -20.882 1.00 41.56 277 VAL A C 1
ATOM 2264 O O . VAL A 1 277 ? -0.631 -14.965 -20.183 1.00 41.56 277 VAL A O 1
ATOM 2267 N N . VAL A 1 278 ? -2.029 -16.342 -21.268 1.00 33.59 278 VAL A N 1
ATOM 2268 C CA . VAL A 1 278 ? -1.226 -17.545 -21.041 1.00 33.59 278 VAL A CA 1
ATOM 2269 C C . VAL A 1 278 ? 0.001 -17.466 -21.959 1.00 33.59 278 VAL A C 1
ATOM 2271 O O . VAL A 1 278 ? -0.183 -17.310 -23.171 1.00 33.59 278 VAL A O 1
ATOM 2274 N N . PRO A 1 279 ? 1.240 -17.549 -21.439 1.00 35.97 279 PRO A N 1
ATOM 2275 C CA . PRO A 1 279 ? 2.412 -17.660 -22.294 1.00 35.97 279 PRO A CA 1
ATOM 2276 C C . PRO A 1 279 ? 2.282 -18.946 -23.113 1.00 35.97 279 PRO A C 1
ATOM 2278 O O . PRO A 1 279 ? 2.063 -20.032 -22.570 1.00 35.97 279 PRO A O 1
ATOM 2281 N N . PHE A 1 280 ? 2.349 -18.823 -24.437 1.00 38.44 280 PHE A N 1
ATOM 2282 C CA . PHE A 1 280 ? 2.352 -19.985 -25.313 1.00 38.44 280 PHE A CA 1
ATOM 2283 C C . PHE A 1 280 ? 3.679 -20.721 -25.118 1.00 38.44 280 PHE A C 1
ATOM 2285 O O . PHE A 1 280 ? 4.715 -20.248 -25.571 1.00 38.44 280 PHE A O 1
ATOM 2292 N N . ASN A 1 281 ? 3.643 -21.881 -24.459 1.00 37.72 281 ASN A N 1
ATOM 2293 C CA . ASN A 1 281 ? 4.708 -22.870 -24.591 1.00 37.72 281 ASN A CA 1
ATOM 2294 C C . ASN A 1 281 ? 4.663 -23.409 -26.028 1.00 37.72 281 ASN A C 1
ATOM 2296 O O . ASN A 1 281 ? 3.778 -24.204 -26.360 1.00 37.72 281 ASN A O 1
ATOM 2300 N N . SER A 1 282 ? 5.595 -22.968 -26.871 1.00 35.44 282 SER A N 1
ATOM 2301 C CA . SER A 1 282 ? 5.882 -23.570 -28.178 1.00 35.44 282 SER A CA 1
ATOM 2302 C C . SER A 1 282 ? 7.375 -23.610 -28.427 1.00 35.44 282 SER A C 1
ATOM 2304 O O . SER A 1 282 ? 7.967 -22.510 -28.389 1.00 35.44 282 SER A O 1
#

Secondary structure (DSSP, 8-state):
-TT-----TTHHHHHHHHHHHHHHT--TTT-HHHHHHHHHHHHHHHHHHHHIIIIIHHHHHHHHHHHHHHHHHHTHHHHHS-S--GGGG-S-SPPPTT---HHHHHS---SHHHHHHHHHHHHHHHHSS---TT-HHHHHHHHHHHHHHHHHHHHHHHHHHS-HHHHTTS-HHHHHHHHHHHHHHH-SPP-HHHHHHHHTT-----HHHHHHHHHHHHHHHHHHHHHHTT--SSPPPSSSEEEEETTTTEEEEE-----TT-TTTSS---------------

Foldseek 3Di:
DVPDPDDDPCVVVVVVVVVVVVVVVDDCVVCVVVVVVVVVVVVVVVVVVVCCVPPPVVVVVVVVVVCVVCCVPPPVLVVPQWAADPQLDPPPDDPQPVPDDVCCLVHAPDALLSLLSVLQVVLCVVVVDGQDLVDLVSLVSSLVSSQVSLVVNLVVVLPVVAPPVNVVVDDPVVSVVSSVVSCVVRDDRDDSVVSCCSVVVDDDDDVVVVVVVVVLVVVLVVQVVCVVVVHHPDDHDPVNDWDADPVVRDIDRDNRGHDLPRCPSHPDVDDDDDPPPDPDPD

InterPro domains:
  IPR000594 THIF-type NAD/FAD binding fold [PF00899] (81-262)
  IPR035985 Ubiquitin-activating enzyme-like [SSF69572] (81-268)

Radius of gyration: 38.14 Å; chains: 1; bounding box: 63×72×117 Å